Protein AF-A0A4Z0ZVU9-F1 (afdb_monomer)

Secondary structure (DSSP, 8-state):
-------------------------TT--SSGGGS-SEEEEETTEEEE--HHHHHHHHTTT--HHHHIIIIIHHHHHHHHHHHHTT-HHHHHHTTGGGHHHHHHHTTS--HHHHHHHHHHHHHHHHHHHSS-TTT-HHHHTSS-EEEEEEEEEEEPPPEEEEETTTTEEEEEE-EEEEEEEEETTSPPEEEEEEEEEESS---EEEEEEEETTTSPPP-------TTS-----

pLDDT: mean 81.42, std 20.65, range [26.59, 98.62]

Nearest PDB structures (foldseek):
  7rxu-assembly1_A  TM=5.263E-01  e=2.511E-01  Campylobacter jejuni
  4kgo-assembly1_B  TM=4.925E-01  e=8.358E-01  Homo sapiens
  6baq-assembly4_D  TM=3.867E-01  e=3.007E-01  Mus musculus

Radius of gyration: 24.7 Å; Cα contacts (8 Å, |Δi|>4): 339; chains: 1; bounding box: 87×41×82 Å

Structure (mmCIF, N/CA/C/O backbone):
data_AF-A0A4Z0ZVU9-F1
#
_entry.id   AF-A0A4Z0ZVU9-F1
#
loop_
_atom_site.group_PDB
_atom_site.id
_atom_site.type_symbol
_atom_site.label_atom_id
_atom_site.label_alt_id
_atom_site.label_comp_id
_atom_site.label_asym_id
_atom_site.label_entity_id
_atom_site.label_seq_id
_atom_site.pdbx_PDB_ins_code
_atom_site.Cartn_x
_atom_site.Cartn_y
_atom_site.Cartn_z
_atom_site.occupancy
_atom_site.B_iso_or_equiv
_atom_site.auth_seq_id
_atom_site.auth_comp_id
_atom_site.auth_asym_id
_atom_site.auth_atom_id
_atom_site.pdbx_PDB_model_num
ATOM 1 N N . MET A 1 1 ? 68.376 2.855 -58.916 1.00 40.16 1 MET A N 1
ATOM 2 C CA . MET A 1 1 ? 68.019 2.116 -57.685 1.00 40.16 1 MET A CA 1
ATOM 3 C C . MET A 1 1 ? 67.780 3.154 -56.587 1.00 40.16 1 MET A C 1
ATOM 5 O O . MET A 1 1 ? 68.732 3.616 -55.982 1.00 40.16 1 MET A O 1
ATOM 9 N N . ILE A 1 2 ? 66.543 3.642 -56.433 1.00 38.19 2 ILE A N 1
ATOM 10 C CA . ILE A 1 2 ? 66.195 4.732 -55.500 1.00 38.19 2 ILE A CA 1
ATOM 11 C C . ILE A 1 2 ? 65.186 4.169 -54.498 1.00 38.19 2 ILE A C 1
ATOM 13 O O . ILE A 1 2 ? 64.070 3.817 -54.876 1.00 38.19 2 ILE A O 1
ATOM 17 N N . LYS A 1 3 ? 65.602 4.034 -53.235 1.00 40.03 3 LYS A N 1
ATOM 18 C CA . LYS A 1 3 ? 64.739 3.616 -52.123 1.00 40.03 3 LYS A CA 1
ATOM 19 C C . LYS A 1 3 ? 63.853 4.798 -51.717 1.00 40.03 3 LYS A C 1
ATOM 21 O O . LYS A 1 3 ? 64.356 5.785 -51.192 1.00 40.03 3 LYS A O 1
ATOM 26 N N . LYS A 1 4 ? 62.542 4.694 -51.947 1.00 40.88 4 LYS A N 1
ATOM 27 C CA . LYS A 1 4 ? 61.541 5.558 -51.306 1.00 40.88 4 LYS A CA 1
ATOM 28 C C . LYS A 1 4 ? 61.217 4.970 -49.934 1.00 40.88 4 LYS A C 1
ATOM 30 O O . LYS A 1 4 ? 60.714 3.854 -49.860 1.00 40.88 4 LYS A O 1
ATOM 35 N N . ILE A 1 5 ? 61.509 5.708 -48.867 1.00 50.69 5 ILE A N 1
ATOM 36 C CA . ILE A 1 5 ? 60.990 5.421 -47.527 1.00 50.69 5 ILE A CA 1
ATOM 37 C C . ILE A 1 5 ? 59.738 6.280 -47.372 1.00 50.69 5 ILE A C 1
ATOM 39 O O . ILE A 1 5 ? 59.819 7.503 -47.286 1.00 50.69 5 ILE A O 1
ATOM 43 N N . VAL A 1 6 ? 58.578 5.634 -47.426 1.00 45.91 6 VAL A N 1
ATOM 44 C CA . VAL A 1 6 ? 57.280 6.252 -47.153 1.00 45.91 6 VAL A CA 1
ATOM 45 C C . VAL A 1 6 ? 57.034 6.109 -45.656 1.00 45.91 6 VAL A C 1
ATOM 47 O O . VAL A 1 6 ? 56.839 5.000 -45.164 1.00 45.91 6 VAL A O 1
ATOM 50 N N . TYR A 1 7 ? 57.080 7.224 -44.929 1.00 46.38 7 TYR A N 1
ATOM 51 C CA . TYR A 1 7 ? 56.630 7.283 -43.543 1.00 46.38 7 TYR A CA 1
ATOM 52 C C . TYR A 1 7 ? 55.100 7.218 -43.536 1.00 46.38 7 TYR A C 1
ATOM 54 O O . TYR A 1 7 ? 54.425 8.184 -43.880 1.00 46.38 7 TYR A O 1
ATOM 62 N N . GLY A 1 8 ? 54.561 6.046 -43.198 1.00 42.03 8 GLY A N 1
ATOM 63 C CA . GLY A 1 8 ? 53.136 5.849 -42.967 1.00 42.03 8 GLY A CA 1
ATOM 64 C C . GLY A 1 8 ? 52.734 6.475 -41.635 1.00 42.03 8 GLY A C 1
ATOM 65 O O . GLY A 1 8 ? 53.094 5.974 -40.572 1.00 42.03 8 GLY A O 1
ATOM 66 N N . THR A 1 9 ? 52.001 7.582 -41.696 1.00 49.59 9 THR A N 1
ATOM 67 C CA . THR A 1 9 ? 51.354 8.210 -40.544 1.00 49.59 9 THR A CA 1
ATOM 68 C C . THR A 1 9 ? 50.251 7.284 -40.028 1.00 49.59 9 THR A C 1
ATOM 70 O O . THR A 1 9 ? 49.206 7.133 -40.658 1.00 49.59 9 THR A O 1
ATOM 73 N N . LEU A 1 10 ? 50.490 6.636 -38.887 1.00 44.34 10 LEU A N 1
ATOM 74 C CA . LEU A 1 10 ? 49.504 5.825 -38.178 1.00 44.34 10 LEU A CA 1
ATOM 75 C C . LEU A 1 10 ? 48.522 6.764 -37.455 1.00 44.34 10 LEU A C 1
ATOM 77 O O . LEU A 1 10 ? 48.803 7.249 -36.361 1.00 44.34 10 LEU A O 1
ATOM 81 N N . PHE A 1 11 ? 47.380 7.050 -38.081 1.00 48.66 11 PHE A N 1
ATOM 82 C CA . PHE A 1 11 ? 46.251 7.706 -37.421 1.00 48.66 11 PHE A CA 1
ATOM 83 C C . PHE A 1 11 ? 45.616 6.716 -36.431 1.00 48.66 11 PHE A C 1
ATOM 85 O O . PHE A 1 11 ? 44.811 5.865 -36.807 1.00 48.66 11 PHE A O 1
ATOM 92 N N . LEU A 1 12 ? 45.991 6.814 -35.154 1.00 47.00 12 LEU A N 1
ATOM 93 C CA . LEU A 1 12 ? 45.247 6.206 -34.051 1.00 47.00 12 LEU A CA 1
ATOM 94 C C . LEU A 1 12 ? 43.941 6.989 -33.872 1.00 47.00 12 LEU A C 1
ATOM 96 O O . LEU A 1 12 ? 43.873 7.959 -33.120 1.00 47.00 12 LEU A O 1
ATOM 100 N N . LEU A 1 13 ? 42.901 6.572 -34.594 1.00 45.50 13 LEU A N 1
ATOM 101 C CA . LEU A 1 13 ? 41.527 6.952 -34.290 1.00 45.50 13 LEU A CA 1
ATOM 102 C C . LEU A 1 13 ? 41.149 6.298 -32.956 1.00 45.50 13 LEU A C 1
ATOM 104 O O . LEU A 1 13 ? 40.668 5.167 -32.912 1.00 45.50 13 LEU A O 1
ATOM 108 N N . PHE A 1 14 ? 41.378 7.018 -31.857 1.00 45.22 14 PHE A N 1
ATOM 109 C CA . PHE A 1 14 ? 40.647 6.793 -30.617 1.00 45.22 14 PHE A CA 1
ATOM 110 C C . PHE A 1 14 ? 39.182 7.129 -30.892 1.00 45.22 14 PHE A C 1
ATOM 112 O O . PHE A 1 14 ? 38.725 8.254 -30.703 1.00 45.22 14 PHE A O 1
ATOM 119 N N . VAL A 1 15 ? 38.439 6.140 -31.385 1.00 45.94 15 VAL A N 1
ATOM 120 C CA . VAL A 1 15 ? 36.986 6.147 -31.278 1.00 45.94 15 VAL A CA 1
ATOM 121 C C . VAL A 1 15 ? 36.704 6.008 -29.788 1.00 45.94 15 VAL A C 1
A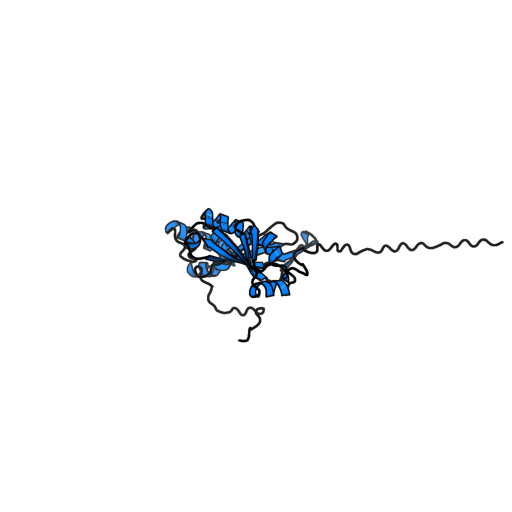TOM 123 O O . VAL A 1 15 ? 36.686 4.902 -29.248 1.00 45.94 15 VAL A O 1
ATOM 126 N N . CYS A 1 16 ? 36.554 7.144 -29.105 1.00 45.28 16 CYS A N 1
ATOM 127 C CA . CYS A 1 16 ? 35.833 7.194 -27.845 1.00 45.28 16 CYS A CA 1
ATOM 128 C C . CYS A 1 16 ? 34.462 6.585 -28.123 1.00 45.28 16 CYS A C 1
ATOM 130 O O . CYS A 1 16 ? 33.586 7.243 -28.681 1.00 45.28 16 CYS A O 1
ATOM 132 N N . LYS A 1 17 ? 34.285 5.307 -27.782 1.00 37.22 17 LYS A N 1
ATOM 133 C CA . LYS A 1 17 ? 32.944 4.784 -27.570 1.00 37.22 17 LYS A CA 1
ATOM 134 C C . LYS A 1 17 ? 32.366 5.631 -26.436 1.00 37.22 17 LYS A C 1
ATOM 136 O O . LYS A 1 17 ? 33.008 5.672 -25.381 1.00 37.22 17 LYS A O 1
ATOM 141 N N . PRO A 1 18 ? 31.235 6.332 -26.623 1.00 43.59 18 PRO A N 1
ATOM 142 C CA . PRO A 1 18 ? 30.513 6.840 -25.475 1.00 43.59 18 PRO A CA 1
ATOM 143 C C . PRO A 1 18 ? 30.260 5.631 -24.581 1.00 43.59 18 PRO A C 1
ATOM 145 O O . PRO A 1 18 ? 29.748 4.600 -25.023 1.00 43.59 18 PRO A O 1
ATOM 148 N N . MET A 1 19 ? 30.735 5.724 -23.347 1.00 39.09 19 MET A N 1
ATOM 149 C CA . MET A 1 19 ? 30.500 4.727 -22.317 1.00 39.09 19 MET A CA 1
ATOM 150 C C . MET A 1 19 ? 29.068 4.907 -21.798 1.00 39.09 19 MET A C 1
ATOM 152 O O . MET A 1 19 ? 28.847 4.996 -20.598 1.00 39.09 19 MET A O 1
ATOM 156 N N . ASP A 1 20 ? 28.100 4.962 -22.714 1.00 38.25 20 ASP A N 1
ATOM 157 C CA . ASP A 1 20 ? 26.690 4.757 -22.426 1.00 38.25 20 ASP A CA 1
ATOM 158 C C . ASP A 1 20 ? 26.499 3.249 -22.336 1.00 38.25 20 ASP A C 1
ATOM 160 O O . ASP A 1 20 ? 25.919 2.584 -23.194 1.00 38.25 20 ASP A O 1
ATOM 164 N N . GLN A 1 21 ? 27.055 2.677 -21.270 1.00 38.22 21 GLN A N 1
ATOM 165 C CA . GLN A 1 21 ? 26.523 1.438 -20.747 1.00 38.22 21 GLN A CA 1
ATOM 166 C C . GLN A 1 21 ? 25.190 1.823 -20.103 1.00 38.22 21 GLN A C 1
ATOM 168 O O . GLN A 1 21 ? 25.096 1.973 -18.885 1.00 38.22 21 GLN A O 1
ATOM 173 N N . GLU A 1 22 ? 24.184 2.057 -20.953 1.00 39.34 22 GLU A N 1
ATOM 174 C CA . GLU A 1 22 ? 22.783 2.068 -20.571 1.00 39.34 22 GLU A CA 1
ATOM 175 C C . GLU A 1 22 ? 22.580 0.827 -19.712 1.00 39.34 22 GLU A C 1
ATOM 177 O O . GLU A 1 22 ? 22.571 -0.315 -20.187 1.00 39.34 22 GLU A O 1
ATOM 182 N N . ARG A 1 23 ? 22.426 1.043 -18.408 1.00 37.81 23 ARG A N 1
ATOM 183 C CA . ARG A 1 23 ? 21.616 0.145 -17.613 1.00 37.81 23 ARG A CA 1
ATOM 184 C C . ARG A 1 23 ? 20.237 0.293 -18.252 1.00 37.81 23 ARG A C 1
ATOM 186 O O . ARG A 1 23 ? 19.507 1.213 -17.912 1.00 37.81 23 ARG A O 1
ATOM 193 N N . LYS A 1 24 ? 19.936 -0.527 -19.269 1.00 40.25 24 LYS A N 1
ATOM 194 C CA . LYS A 1 24 ? 18.558 -0.761 -19.687 1.00 40.25 24 LYS A CA 1
ATOM 195 C C . LYS A 1 24 ? 17.876 -1.201 -18.409 1.00 40.25 24 LYS A C 1
ATOM 197 O O . LYS A 1 24 ? 18.119 -2.311 -17.935 1.00 40.25 24 LYS A O 1
ATOM 202 N N . ASP A 1 25 ? 17.168 -0.281 -17.767 1.00 51.44 25 ASP A N 1
ATOM 203 C CA . ASP A 1 25 ? 16.358 -0.615 -16.618 1.00 51.44 25 ASP A CA 1
ATOM 204 C C . ASP A 1 25 ? 15.462 -1.753 -17.111 1.00 51.44 25 ASP A C 1
ATOM 206 O O . ASP A 1 25 ? 14.685 -1.575 -18.046 1.00 51.44 25 ASP A O 1
ATOM 210 N N . ASN A 1 26 ? 15.602 -2.949 -16.525 1.00 53.88 26 ASN A N 1
ATOM 211 C CA . ASN A 1 26 ? 14.840 -4.160 -16.881 1.00 53.88 26 ASN A CA 1
ATOM 212 C C . ASN A 1 26 ? 13.311 -3.991 -16.688 1.00 53.88 26 ASN A C 1
ATOM 214 O O . ASN A 1 26 ? 12.574 -4.971 -16.701 1.00 53.88 26 ASN A O 1
ATOM 218 N N . LEU A 1 27 ? 12.867 -2.759 -16.432 1.00 56.66 27 LEU A N 1
ATOM 219 C CA . LEU A 1 27 ? 11.503 -2.261 -16.408 1.00 56.66 27 LEU A CA 1
ATOM 220 C C . LEU A 1 27 ? 10.961 -2.018 -17.821 1.00 56.66 27 LEU A C 1
ATOM 222 O O . LEU A 1 27 ? 9.758 -1.878 -17.965 1.00 56.66 27 LEU A O 1
ATOM 226 N N . ILE A 1 28 ? 11.822 -1.943 -18.839 1.00 59.84 28 ILE A N 1
ATOM 227 C CA . ILE A 1 28 ? 11.441 -1.778 -20.243 1.00 59.84 28 ILE A CA 1
ATOM 228 C C . ILE A 1 28 ? 11.632 -3.138 -20.929 1.00 59.84 28 ILE A C 1
ATOM 230 O O . ILE A 1 28 ? 12.760 -3.525 -21.236 1.00 59.84 28 ILE A O 1
ATOM 234 N N . GLN A 1 29 ? 10.546 -3.890 -21.119 1.00 59.47 29 GLN A N 1
ATOM 235 C CA . GLN A 1 29 ? 10.528 -5.121 -21.925 1.00 59.47 29 GLN A CA 1
ATOM 236 C C . GLN A 1 29 ? 9.589 -4.931 -23.122 1.00 59.47 29 GLN A C 1
ATOM 238 O O . GL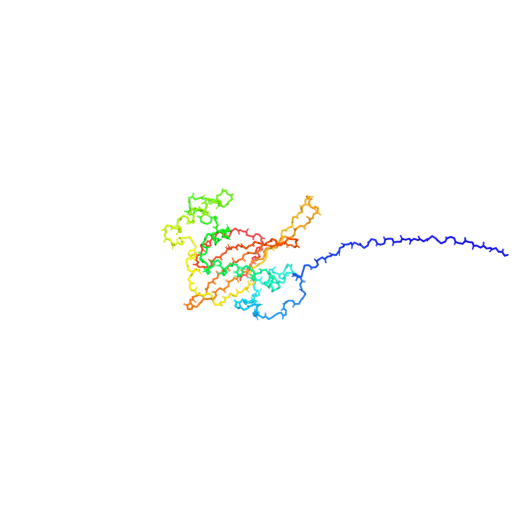N A 1 29 ? 8.574 -4.251 -23.009 1.00 59.47 29 GLN A O 1
ATOM 243 N N . ASP A 1 30 ? 9.926 -5.505 -24.275 1.00 57.78 30 ASP A N 1
ATOM 244 C CA . ASP A 1 30 ? 9.163 -5.293 -25.516 1.00 57.78 30 ASP A CA 1
ATOM 245 C C . ASP A 1 30 ? 7.963 -6.259 -25.662 1.00 57.78 30 ASP A C 1
ATOM 247 O O . ASP A 1 30 ? 7.120 -6.064 -26.536 1.00 57.78 30 ASP A O 1
ATOM 251 N N . ASP A 1 31 ? 7.845 -7.295 -24.819 1.00 66.19 31 ASP A N 1
ATOM 252 C CA . ASP A 1 31 ? 6.878 -8.395 -24.980 1.00 66.19 31 ASP A CA 1
ATOM 253 C C . ASP A 1 31 ? 5.956 -8.647 -23.773 1.00 66.19 31 ASP A C 1
ATOM 255 O O . ASP A 1 31 ? 5.123 -9.558 -23.814 1.00 66.19 31 ASP A O 1
ATOM 259 N N . TRP A 1 32 ? 6.029 -7.834 -22.716 1.00 69.88 32 TRP A N 1
ATOM 260 C CA . TRP A 1 32 ? 5.287 -8.087 -21.474 1.00 69.88 32 TRP A CA 1
ATOM 261 C C . TRP A 1 32 ? 3.760 -8.109 -21.654 1.00 69.88 32 TRP A C 1
ATOM 263 O O . TRP A 1 32 ? 3.056 -8.787 -20.902 1.00 69.88 32 TRP A O 1
ATOM 273 N N . HIS A 1 33 ? 3.240 -7.469 -22.708 1.00 74.06 33 HIS A N 1
ATOM 274 C CA . HIS A 1 33 ? 1.829 -7.532 -23.106 1.00 74.06 33 HIS A CA 1
ATOM 275 C C . HIS A 1 33 ? 1.333 -8.951 -23.438 1.00 74.06 33 HIS A C 1
ATOM 277 O O . HIS A 1 33 ? 0.123 -9.167 -23.504 1.00 74.06 33 HIS A O 1
ATOM 283 N N . THR A 1 34 ? 2.238 -9.913 -23.640 1.00 80.56 34 THR A N 1
ATOM 284 C CA . THR A 1 34 ? 1.926 -11.330 -23.891 1.00 80.56 34 THR A CA 1
ATOM 285 C C . THR A 1 34 ? 1.856 -12.178 -22.614 1.00 80.56 34 THR A C 1
ATOM 287 O O . THR A 1 34 ? 1.596 -13.380 -22.679 1.00 80.56 34 THR A O 1
ATOM 290 N N . GLY A 1 35 ? 2.076 -11.570 -21.443 1.00 81.31 35 GLY A N 1
ATOM 291 C CA . GLY A 1 35 ? 1.990 -12.244 -20.150 1.00 81.31 35 GLY A CA 1
ATOM 292 C C . GLY A 1 35 ? 0.575 -12.734 -19.802 1.00 81.31 35 GLY A C 1
ATOM 293 O O . GLY A 1 35 ? -0.413 -12.223 -20.337 1.00 81.31 35 GLY A O 1
ATOM 294 N N . PRO A 1 36 ? 0.458 -13.715 -18.888 1.00 90.56 36 PRO A N 1
ATOM 295 C CA . PRO A 1 36 ? -0.832 -14.250 -18.466 1.00 90.56 36 PRO A CA 1
ATOM 296 C C . PRO A 1 36 ? -1.676 -13.184 -17.755 1.00 90.56 36 PRO A C 1
ATOM 298 O O . PRO A 1 36 ? -1.144 -12.363 -17.013 1.00 90.56 36 PRO A O 1
ATOM 301 N N . GLU A 1 37 ? -3.001 -13.250 -17.917 1.00 94.19 37 GLU A N 1
ATOM 302 C CA . GLU A 1 37 ? -3.964 -12.377 -17.215 1.00 94.19 37 GLU A CA 1
ATOM 303 C C . GLU A 1 37 ? -3.867 -12.481 -15.687 1.00 94.19 37 GLU A C 1
ATOM 305 O O . GLU A 1 37 ? -4.189 -11.543 -14.960 1.00 94.19 37 GLU A O 1
ATOM 310 N N . ARG A 1 38 ? -3.414 -13.634 -15.190 1.00 96.81 38 ARG A N 1
ATOM 311 C CA . ARG A 1 38 ? -3.256 -13.916 -13.768 1.00 96.81 38 ARG A CA 1
ATOM 312 C C . ARG A 1 38 ? -2.045 -14.809 -13.545 1.00 96.81 38 ARG A C 1
ATOM 314 O O . ARG A 1 38 ? -1.895 -15.823 -14.223 1.00 96.81 38 ARG A O 1
ATOM 321 N N . GLU A 1 39 ? -1.209 -14.460 -12.578 1.00 95.62 39 GLU A N 1
ATOM 322 C CA . GLU A 1 39 ? 0.012 -15.193 -12.244 1.00 95.62 39 GLU A CA 1
ATOM 323 C C . GLU A 1 39 ? 0.229 -15.196 -10.734 1.00 95.62 39 GLU A C 1
ATOM 325 O O . GLU A 1 39 ? 0.251 -14.141 -10.111 1.00 95.62 39 GLU A O 1
ATOM 330 N N . GLU A 1 40 ? 0.434 -16.366 -10.134 1.00 97.25 40 GLU A N 1
ATOM 331 C CA . GLU A 1 40 ? 0.950 -16.428 -8.766 1.00 97.25 40 GLU A CA 1
ATOM 332 C C . GLU A 1 40 ? 2.454 -16.133 -8.798 1.00 97.25 40 GLU A C 1
ATOM 334 O O . GLU A 1 40 ? 3.239 -16.944 -9.286 1.00 97.25 40 GLU A O 1
ATOM 339 N N . ILE A 1 41 ? 2.846 -14.943 -8.328 1.00 95.56 41 ILE A N 1
ATOM 340 C CA . ILE A 1 41 ? 4.258 -14.531 -8.280 1.00 95.56 41 ILE A CA 1
ATOM 341 C C . ILE A 1 41 ? 4.981 -15.282 -7.153 1.00 95.56 41 ILE A C 1
ATOM 343 O O . ILE A 1 41 ? 6.142 -15.663 -7.284 1.00 95.56 41 ILE A O 1
ATOM 347 N N . GLU A 1 42 ? 4.288 -15.476 -6.034 1.00 97.00 42 GLU A N 1
ATOM 348 C CA . GLU A 1 42 ? 4.760 -16.162 -4.833 1.00 97.00 42 GLU A CA 1
ATOM 349 C C . GLU A 1 42 ? 3.539 -16.703 -4.072 1.00 97.00 42 GLU A C 1
ATOM 351 O O . GLU A 1 42 ? 2.462 -16.121 -4.222 1.00 97.00 42 GLU A O 1
ATOM 356 N N . PRO A 1 43 ? 3.658 -17.759 -3.240 1.00 97.69 43 PRO A N 1
ATOM 357 C CA . PRO A 1 43 ? 2.526 -18.288 -2.486 1.00 97.69 43 PRO A CA 1
ATOM 358 C C . PRO A 1 43 ? 1.679 -17.216 -1.787 1.00 97.69 43 PRO A C 1
ATOM 360 O O . PRO A 1 43 ? 2.137 -16.515 -0.881 1.00 97.69 43 PRO A O 1
ATOM 363 N N . GLY A 1 44 ? 0.419 -17.104 -2.212 1.00 97.31 44 GLY A N 1
ATOM 364 C CA . GLY A 1 44 ? -0.538 -16.141 -1.661 1.00 97.31 44 GLY A CA 1
ATOM 365 C C . GLY A 1 44 ? -0.384 -14.697 -2.158 1.00 97.31 44 GLY A C 1
ATOM 366 O O . GLY A 1 44 ? -1.048 -13.815 -1.607 1.00 97.31 44 GLY A O 1
ATOM 367 N N . TYR A 1 45 ? 0.440 -14.447 -3.178 1.00 98.50 45 TYR A N 1
ATOM 368 C CA . TYR A 1 45 ? 0.588 -13.164 -3.870 1.00 98.50 45 TYR A CA 1
ATOM 369 C C . TYR A 1 45 ? 0.385 -13.360 -5.370 1.00 98.50 45 TYR A C 1
ATOM 371 O O . TYR A 1 45 ? 1.167 -14.027 -6.051 1.00 98.50 45 TYR A O 1
ATOM 379 N N . ILE A 1 46 ? -0.679 -12.768 -5.897 1.00 98.50 46 ILE A N 1
ATOM 380 C CA . ILE A 1 46 ? -1.124 -13.015 -7.266 1.00 98.50 46 ILE A CA 1
ATOM 381 C C . ILE A 1 46 ? -1.100 -11.709 -8.040 1.00 98.50 46 ILE A C 1
ATOM 383 O O . ILE A 1 46 ? -1.796 -10.769 -7.684 1.00 98.50 46 ILE A O 1
ATOM 387 N N . TYR A 1 47 ? -0.351 -11.652 -9.128 1.00 97.75 47 TYR A N 1
ATOM 388 C CA . TYR A 1 47 ? -0.497 -10.586 -10.102 1.00 97.75 47 TYR A CA 1
ATOM 389 C C . TYR A 1 47 ? -1.751 -10.800 -10.942 1.00 97.75 47 TYR A C 1
ATOM 391 O O . TYR A 1 47 ? -2.001 -11.908 -11.423 1.00 97.75 47 TYR A O 1
ATOM 399 N N . VAL A 1 48 ? -2.522 -9.735 -11.131 1.00 97.44 48 VAL A N 1
ATOM 400 C CA . VAL A 1 48 ? -3.699 -9.720 -12.002 1.00 97.44 48 VAL A CA 1
ATOM 401 C C . VAL A 1 48 ? -3.556 -8.548 -12.957 1.00 97.44 48 VAL A C 1
ATOM 403 O O . VAL A 1 48 ? -3.388 -7.408 -12.517 1.00 97.44 48 VAL A O 1
ATOM 406 N N . ARG A 1 49 ? -3.637 -8.828 -14.256 1.00 94.44 49 ARG A N 1
ATOM 407 C CA . ARG A 1 49 ? -3.629 -7.799 -15.291 1.00 94.44 49 ARG A CA 1
ATOM 408 C C . ARG A 1 49 ? -4.887 -6.952 -15.191 1.00 94.44 49 ARG A C 1
ATOM 410 O O . ARG A 1 49 ? -5.984 -7.447 -14.940 1.00 94.44 49 ARG A O 1
ATOM 417 N N . ASP A 1 50 ? -4.710 -5.660 -15.403 1.00 92.12 50 ASP A N 1
ATOM 418 C CA . ASP A 1 50 ? -5.806 -4.709 -15.516 1.00 92.12 50 ASP A CA 1
ATOM 419 C C . ASP A 1 50 ? -5.469 -3.753 -16.650 1.00 92.12 50 ASP A C 1
ATOM 421 O O . ASP A 1 50 ? -4.615 -2.879 -16.508 1.00 92.12 50 ASP A O 1
ATOM 425 N N . GLN A 1 51 ? -6.139 -3.931 -17.788 1.00 87.38 51 GLN A N 1
ATOM 426 C CA . GLN A 1 51 ? -5.885 -3.141 -18.993 1.00 87.38 51 GLN A CA 1
ATOM 427 C C . GLN A 1 51 ? -6.008 -1.634 -18.734 1.00 87.38 51 GLN A C 1
ATOM 429 O O . GLN A 1 51 ? -5.266 -0.845 -19.323 1.00 87.38 51 GLN A O 1
ATOM 434 N N . SER A 1 52 ? -6.916 -1.235 -17.835 1.00 86.62 52 SER A N 1
ATOM 435 C CA . SER A 1 52 ? -7.121 0.172 -17.498 1.00 86.62 52 SER A CA 1
ATOM 436 C C . SER A 1 52 ? -5.918 0.753 -16.748 1.00 86.62 52 SER A C 1
ATOM 438 O O . SER A 1 52 ? -5.425 1.825 -17.109 1.00 86.62 52 SER A O 1
ATOM 440 N N . GLY A 1 53 ? -5.373 0.015 -15.778 1.00 85.69 53 GLY A N 1
ATOM 441 C CA . GLY A 1 53 ? -4.177 0.414 -15.046 1.00 85.69 53 GLY A CA 1
ATOM 442 C C . GLY A 1 53 ? -2.899 0.324 -15.879 1.00 85.69 53 GLY A C 1
ATOM 443 O O . GLY A 1 53 ? -2.080 1.252 -15.859 1.00 85.69 53 GLY A O 1
ATOM 444 N N . GLU A 1 54 ? -2.751 -0.743 -16.673 1.00 90.88 54 GLU A N 1
ATOM 445 C CA . GLU A 1 54 ? -1.612 -0.981 -17.573 1.00 90.88 54 GLU A CA 1
ATOM 446 C C . GLU A 1 54 ? -1.423 0.156 -18.583 1.00 90.88 54 GLU A C 1
ATOM 448 O O . GLU A 1 54 ? -0.289 0.503 -18.900 1.00 90.88 54 GLU A O 1
ATOM 453 N N . TYR A 1 55 ? -2.498 0.813 -19.031 1.00 89.88 55 TYR A N 1
ATOM 454 C CA . TYR A 1 55 ? -2.431 1.897 -20.015 1.00 89.88 55 TYR A CA 1
ATOM 455 C C . TYR A 1 55 ? -1.370 2.963 -19.688 1.00 89.88 55 TYR A C 1
ATOM 457 O O . TYR A 1 55 ? -0.597 3.389 -20.551 1.00 89.88 55 TYR A O 1
ATOM 465 N N . THR A 1 56 ? -1.291 3.393 -18.426 1.00 90.00 56 THR A N 1
ATOM 466 C CA . THR A 1 56 ? -0.319 4.420 -18.016 1.00 90.00 56 THR A CA 1
ATOM 467 C C . THR A 1 56 ? 1.118 3.901 -17.949 1.00 90.00 56 THR A C 1
ATOM 469 O O . THR A 1 56 ? 2.043 4.697 -18.146 1.00 90.00 56 THR A O 1
ATOM 472 N N . PHE A 1 57 ? 1.301 2.600 -17.711 1.00 91.19 57 PHE A N 1
ATOM 473 C CA . PHE A 1 57 ? 2.592 1.916 -17.751 1.00 91.19 57 PHE A CA 1
ATOM 474 C C . PHE A 1 57 ? 3.065 1.765 -19.200 1.00 91.19 57 PHE A C 1
ATOM 476 O O . PHE A 1 57 ? 4.186 2.175 -19.506 1.00 91.19 57 PHE A O 1
ATOM 483 N N . ASN A 1 58 ? 2.174 1.349 -20.112 1.00 86.38 58 ASN A N 1
ATOM 484 C CA . ASN A 1 58 ? 2.429 1.251 -21.559 1.00 86.38 58 ASN A CA 1
ATOM 485 C C . ASN A 1 58 ? 2.96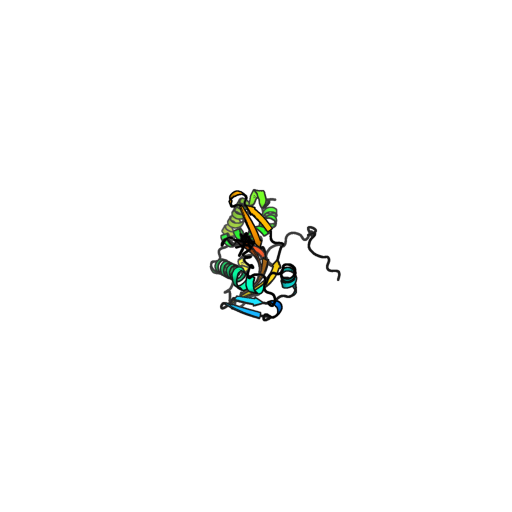6 2.565 -22.108 1.00 86.38 58 ASN A C 1
ATOM 487 O O . ASN A 1 58 ? 4.016 2.612 -22.742 1.00 86.38 58 ASN A O 1
ATOM 491 N N . ARG A 1 59 ? 2.262 3.664 -21.811 1.00 86.12 59 ARG A N 1
ATOM 492 C CA . ARG A 1 59 ? 2.635 5.008 -22.271 1.00 86.12 59 ARG A CA 1
ATOM 493 C C . ARG A 1 59 ? 4.013 5.461 -21.798 1.00 86.12 59 ARG A C 1
ATOM 495 O O . ARG A 1 59 ? 4.553 6.410 -22.358 1.00 86.12 59 ARG A O 1
ATOM 502 N N . ARG A 1 60 ? 4.550 4.833 -20.755 1.00 85.50 60 ARG A N 1
ATOM 503 C CA . ARG A 1 60 ? 5.850 5.151 -20.160 1.00 85.50 60 ARG A CA 1
ATOM 504 C C . ARG A 1 60 ? 6.904 4.081 -20.439 1.00 85.50 60 ARG A C 1
ATOM 506 O O . ARG A 1 60 ? 8.005 4.200 -19.919 1.00 85.50 60 ARG A O 1
ATOM 513 N N . GLY A 1 61 ? 6.578 3.062 -21.238 1.00 86.31 61 GLY A N 1
ATOM 514 C CA . GLY A 1 61 ? 7.476 1.944 -21.524 1.00 86.31 61 GLY A CA 1
ATOM 515 C C . GLY A 1 61 ? 7.828 1.121 -20.285 1.00 86.31 61 GLY A C 1
ATOM 516 O O . GLY A 1 61 ? 8.891 0.522 -20.247 1.00 86.31 61 GLY A O 1
ATOM 517 N N . MET A 1 62 ? 6.977 1.125 -19.258 1.00 87.94 62 MET A N 1
ATOM 518 C CA . MET A 1 62 ? 7.205 0.385 -18.018 1.00 87.94 62 MET A CA 1
ATOM 519 C C . MET A 1 62 ? 6.433 -0.933 -18.056 1.00 87.94 62 MET A C 1
ATOM 521 O O . MET A 1 62 ? 5.268 -0.938 -18.439 1.00 87.94 62 MET A O 1
ATOM 525 N N . ASP A 1 63 ? 7.055 -2.018 -17.611 1.00 91.94 63 ASP A N 1
ATOM 526 C CA . ASP A 1 63 ? 6.448 -3.333 -17.435 1.00 91.94 63 ASP A CA 1
ATOM 527 C C . ASP A 1 63 ? 5.857 -3.439 -16.012 1.00 91.94 63 ASP A C 1
ATOM 529 O O . ASP A 1 63 ? 6.600 -3.607 -15.034 1.00 91.94 63 ASP A O 1
ATOM 533 N N . PRO A 1 64 ? 4.524 -3.337 -15.853 1.00 93.56 64 PRO A N 1
ATOM 534 C CA . PRO A 1 64 ? 3.875 -3.431 -14.552 1.00 93.56 64 PRO A CA 1
ATOM 535 C C . PRO A 1 64 ? 4.002 -4.823 -13.928 1.00 93.56 64 PRO A C 1
ATOM 537 O O . PRO A 1 64 ? 4.012 -4.952 -12.707 1.00 93.56 64 PRO A O 1
ATOM 540 N N . ARG A 1 65 ? 4.113 -5.884 -14.727 1.00 93.62 65 ARG A N 1
ATOM 541 C CA . ARG A 1 65 ? 4.263 -7.247 -14.213 1.00 93.62 65 ARG A CA 1
ATOM 542 C C . ARG A 1 65 ? 5.644 -7.432 -13.602 1.00 93.62 65 ARG A C 1
ATOM 544 O O . ARG A 1 65 ? 5.768 -7.955 -12.495 1.00 93.62 65 ARG A O 1
ATOM 551 N N . GLU A 1 66 ? 6.684 -6.967 -14.283 1.00 92.50 66 GLU A N 1
ATOM 552 C CA . GLU A 1 66 ? 8.049 -7.058 -13.766 1.00 92.50 66 GLU A CA 1
ATOM 553 C C . GLU A 1 66 ? 8.261 -6.157 -12.542 1.00 92.50 66 GLU A C 1
ATOM 555 O O . GLU A 1 66 ? 8.898 -6.566 -11.566 1.00 92.50 66 GLU A O 1
ATOM 560 N N . ILE A 1 67 ? 7.666 -4.960 -12.537 1.00 93.00 67 ILE A N 1
ATOM 561 C CA . ILE A 1 67 ? 7.627 -4.105 -11.344 1.00 93.00 67 ILE A CA 1
ATOM 562 C C . ILE A 1 67 ? 6.863 -4.802 -10.217 1.00 93.00 67 ILE A C 1
ATOM 564 O O . ILE A 1 67 ? 7.308 -4.756 -9.072 1.00 93.00 67 ILE A O 1
ATOM 568 N N . ALA A 1 68 ? 5.749 -5.481 -10.499 1.00 95.31 68 ALA A N 1
ATOM 569 C CA . ALA A 1 68 ? 5.016 -6.201 -9.466 1.00 95.31 68 ALA A CA 1
ATOM 570 C C . ALA A 1 68 ? 5.869 -7.299 -8.814 1.00 95.31 68 ALA A C 1
ATOM 572 O O . ALA A 1 68 ? 5.901 -7.401 -7.587 1.00 95.31 68 ALA A O 1
ATOM 573 N N . ARG A 1 69 ? 6.625 -8.056 -9.616 1.00 94.12 69 ARG A N 1
ATOM 574 C CA . ARG A 1 69 ? 7.529 -9.117 -9.142 1.00 94.12 69 ARG A CA 1
ATOM 575 C C . ARG A 1 69 ? 8.697 -8.620 -8.301 1.00 94.12 69 ARG A C 1
ATOM 577 O O . ARG A 1 69 ? 9.156 -9.345 -7.424 1.00 94.12 69 ARG A O 1
ATOM 584 N N . LYS A 1 70 ? 9.213 -7.424 -8.583 1.00 92.38 70 LYS A N 1
ATOM 585 C CA . LYS A 1 70 ? 10.400 -6.883 -7.896 1.00 92.38 70 LYS A CA 1
ATOM 586 C C . LYS A 1 70 ? 10.063 -5.949 -6.745 1.00 92.38 70 LYS A C 1
ATOM 588 O O . LYS A 1 70 ? 10.765 -5.934 -5.737 1.00 92.38 70 LYS A O 1
ATOM 593 N N . GLU A 1 71 ? 9.011 -5.159 -6.918 1.00 94.06 71 GLU A N 1
ATOM 594 C CA . GLU A 1 71 ? 8.732 -3.979 -6.104 1.00 94.06 71 GLU A CA 1
ATOM 595 C C . GLU A 1 71 ? 7.379 -4.086 -5.401 1.00 94.06 71 GLU A C 1
ATOM 597 O O . GLU A 1 71 ? 7.318 -4.012 -4.173 1.00 94.06 71 GLU A O 1
ATOM 602 N N . ALA A 1 72 ? 6.287 -4.326 -6.136 1.00 95.81 72 ALA A N 1
ATOM 603 C CA . ALA A 1 72 ? 4.955 -4.331 -5.521 1.00 95.81 72 ALA A CA 1
ATOM 604 C C . ALA A 1 72 ? 4.742 -5.497 -4.557 1.00 95.81 72 ALA A C 1
ATOM 606 O O . ALA A 1 72 ? 4.096 -5.317 -3.528 1.00 95.81 72 ALA A O 1
ATOM 607 N N . ILE A 1 73 ? 5.336 -6.661 -4.827 1.00 96.88 73 ILE A N 1
ATOM 608 C CA . ILE A 1 73 ? 5.284 -7.796 -3.904 1.00 96.88 73 ILE A CA 1
ATOM 609 C C . ILE A 1 73 ? 5.916 -7.476 -2.545 1.00 96.88 73 ILE A C 1
ATOM 611 O O . ILE A 1 73 ? 5.417 -7.927 -1.517 1.00 96.88 73 ILE A O 1
ATOM 615 N N . LEU A 1 74 ? 6.977 -6.665 -2.513 1.00 95.88 74 LEU A N 1
ATOM 616 C CA . LEU A 1 74 ? 7.610 -6.253 -1.262 1.00 95.88 74 LEU A CA 1
ATOM 617 C C . LEU A 1 74 ? 6.686 -5.320 -0.474 1.00 95.88 74 LEU A C 1
ATOM 619 O O . LEU A 1 74 ? 6.525 -5.505 0.729 1.00 95.88 74 LEU A O 1
ATOM 623 N N . GLY A 1 75 ? 6.016 -4.388 -1.158 1.00 95.94 75 GLY A N 1
ATOM 624 C CA . GLY A 1 75 ? 4.978 -3.552 -0.554 1.00 95.94 75 GLY A CA 1
ATOM 625 C C . GLY A 1 75 ? 3.776 -4.361 -0.053 1.00 95.94 75 GLY A C 1
ATOM 626 O O . GLY A 1 75 ? 3.240 -4.069 1.011 1.00 95.94 75 GLY A O 1
ATOM 627 N N . ALA A 1 76 ? 3.373 -5.410 -0.776 1.00 97.56 76 ALA A N 1
ATOM 628 C CA . ALA A 1 76 ? 2.282 -6.297 -0.373 1.00 97.56 76 ALA A CA 1
ATOM 629 C C . ALA A 1 76 ? 2.636 -7.134 0.866 1.00 97.56 76 ALA A C 1
ATOM 631 O O . ALA A 1 76 ? 1.799 -7.288 1.753 1.00 97.56 76 ALA A O 1
ATOM 632 N N . LYS A 1 77 ? 3.871 -7.647 0.947 1.00 97.56 77 LYS A N 1
ATOM 633 C CA . LYS A 1 77 ? 4.400 -8.338 2.136 1.00 97.56 77 LYS A CA 1
ATOM 634 C C . LYS A 1 77 ? 4.449 -7.409 3.340 1.00 97.56 77 LYS A C 1
ATOM 636 O O . LYS A 1 77 ? 3.888 -7.727 4.377 1.00 97.56 77 LYS A O 1
ATOM 641 N N . TYR A 1 78 ? 5.023 -6.226 3.154 1.00 96.88 78 TYR A N 1
ATOM 642 C CA . TYR A 1 78 ? 5.090 -5.197 4.184 1.00 96.88 78 TYR A CA 1
ATOM 643 C C . TYR A 1 78 ? 3.698 -4.808 4.714 1.00 96.88 78 TYR A C 1
ATOM 645 O O . TYR A 1 78 ? 3.481 -4.761 5.922 1.00 96.88 78 TYR A O 1
ATOM 653 N N . LEU A 1 79 ? 2.718 -4.614 3.822 1.00 97.19 79 LEU A N 1
ATOM 654 C CA . LEU A 1 79 ? 1.337 -4.353 4.227 1.00 97.19 79 LEU A CA 1
ATOM 655 C C . LEU A 1 79 ? 0.718 -5.546 4.971 1.00 97.19 79 LEU A C 1
ATOM 657 O O . LEU A 1 79 ? 0.012 -5.340 5.955 1.00 97.19 79 LEU A O 1
ATOM 661 N N . ARG A 1 80 ? 0.969 -6.787 4.528 1.00 97.69 80 ARG A N 1
ATOM 662 C CA . ARG A 1 80 ? 0.507 -7.987 5.241 1.00 97.69 80 ARG A CA 1
ATOM 663 C C . ARG A 1 80 ? 1.041 -8.010 6.670 1.00 97.69 80 ARG A C 1
ATOM 665 O O . ARG A 1 80 ? 0.242 -8.201 7.581 1.00 97.69 80 ARG A O 1
ATOM 672 N N . ASP A 1 81 ? 2.334 -7.760 6.857 1.00 97.69 81 ASP A N 1
ATOM 673 C CA . ASP A 1 81 ? 2.972 -7.753 8.176 1.00 97.69 81 ASP A CA 1
ATOM 674 C C . ASP A 1 81 ? 2.336 -6.689 9.083 1.00 97.69 81 ASP A C 1
ATOM 676 O O . ASP A 1 81 ? 1.901 -7.001 10.190 1.00 97.69 81 ASP A O 1
ATOM 680 N N . ILE A 1 82 ? 2.143 -5.460 8.579 1.00 97.25 82 ILE A N 1
ATOM 681 C CA . ILE A 1 82 ? 1.424 -4.394 9.303 1.00 97.25 82 ILE A CA 1
ATOM 682 C C . ILE A 1 82 ? 0.036 -4.859 9.756 1.00 97.25 82 ILE A C 1
ATOM 684 O O . ILE A 1 82 ? -0.379 -4.580 10.885 1.00 97.25 82 ILE A O 1
ATOM 688 N N . ILE A 1 83 ? -0.702 -5.540 8.877 1.00 96.75 83 ILE A N 1
ATOM 689 C CA . ILE A 1 83 ? -2.067 -5.986 9.155 1.00 96.75 83 ILE A CA 1
ATOM 690 C C . ILE A 1 83 ? -2.084 -7.111 10.192 1.00 96.75 83 ILE A C 1
ATOM 692 O O . ILE A 1 83 ? -2.860 -7.049 11.149 1.00 96.75 83 ILE A O 1
ATOM 696 N N . GLU A 1 84 ? -1.246 -8.131 10.017 1.00 96.44 84 GLU A N 1
ATOM 697 C CA . GLU A 1 84 ? -1.196 -9.305 10.891 1.00 96.44 84 GLU A CA 1
ATOM 698 C C . GLU A 1 84 ? -0.667 -8.952 12.288 1.00 96.44 84 GLU A C 1
ATOM 700 O O . GLU A 1 84 ? -1.209 -9.425 13.292 1.00 96.44 84 GLU A O 1
ATOM 705 N N . GLU A 1 85 ? 0.308 -8.043 12.373 1.00 97.19 85 GLU A N 1
ATOM 706 C CA . GLU A 1 85 ? 0.816 -7.488 13.634 1.00 97.19 85 GLU A CA 1
ATOM 707 C C . GLU A 1 85 ? -0.107 -6.420 14.240 1.00 97.19 85 GLU A C 1
ATOM 709 O O . GLU A 1 85 ? 0.090 -5.997 15.382 1.00 97.19 85 GLU A O 1
ATOM 714 N N . LYS A 1 86 ? -1.139 -5.991 13.500 1.00 96.06 86 LYS A N 1
ATOM 715 C CA . LYS A 1 86 ? -2.071 -4.917 13.884 1.00 96.06 86 LYS A CA 1
ATOM 716 C C . LYS A 1 86 ? -1.340 -3.615 14.220 1.00 96.06 86 LYS A C 1
ATOM 718 O O . LYS A 1 86 ? -1.704 -2.898 15.161 1.00 96.06 86 LYS A O 1
ATOM 723 N N . ASN A 1 87 ? -0.291 -3.311 13.458 1.00 96.44 87 ASN A N 1
ATOM 724 C CA . ASN A 1 87 ? 0.585 -2.172 13.685 1.00 96.44 87 ASN A CA 1
ATOM 725 C C . ASN A 1 87 ? -0.040 -0.876 13.150 1.00 96.44 87 ASN A C 1
ATOM 727 O O . ASN A 1 87 ? 0.343 -0.331 12.117 1.00 96.44 87 ASN A O 1
ATOM 731 N N . PHE A 1 88 ? -1.027 -0.369 13.886 1.00 95.69 88 PHE A N 1
ATOM 732 C CA . PHE A 1 88 ? -1.744 0.851 13.526 1.00 95.69 88 PHE A CA 1
ATOM 733 C C . PHE A 1 88 ? -0.830 2.076 13.398 1.00 95.69 88 PHE A C 1
ATOM 735 O O . PHE A 1 88 ? -1.048 2.902 12.520 1.00 95.69 88 PHE A O 1
ATOM 742 N N . ALA A 1 89 ? 0.196 2.192 14.248 1.00 95.25 89 ALA A N 1
ATOM 743 C CA . ALA A 1 89 ? 1.122 3.324 14.221 1.00 95.25 89 ALA A CA 1
ATOM 744 C C . ALA A 1 89 ? 1.911 3.394 12.903 1.00 95.25 89 ALA A C 1
ATOM 746 O O . ALA A 1 89 ? 2.097 4.478 12.358 1.00 95.25 89 ALA A O 1
ATOM 747 N N . LEU A 1 90 ? 2.324 2.241 12.377 1.00 94.94 90 LEU A N 1
ATOM 748 C CA . LEU A 1 90 ? 3.014 2.176 11.094 1.00 94.94 90 LEU A CA 1
ATOM 749 C C . LEU A 1 90 ? 2.048 2.417 9.925 1.00 94.94 90 LEU A C 1
ATOM 751 O O . LEU A 1 90 ? 2.350 3.182 9.017 1.00 94.94 90 LEU A O 1
ATOM 755 N N . LEU A 1 91 ? 0.827 1.875 10.006 1.00 94.50 91 LEU A N 1
ATOM 756 C CA . LEU A 1 91 ? -0.202 2.106 8.988 1.00 94.50 91 LEU A CA 1
ATOM 757 C C . LEU A 1 91 ? -0.565 3.593 8.833 1.00 94.50 91 LEU A C 1
ATOM 759 O O . LEU A 1 91 ? -0.753 4.064 7.709 1.00 94.50 91 LEU A O 1
ATOM 763 N N . ILE A 1 92 ? -0.665 4.343 9.939 1.00 93.81 92 ILE A N 1
ATOM 764 C CA . ILE A 1 92 ? -0.897 5.792 9.863 1.00 93.81 92 ILE A CA 1
ATOM 765 C C . ILE A 1 92 ? 0.318 6.512 9.280 1.00 93.81 92 ILE A C 1
ATOM 767 O O . ILE A 1 92 ? 0.126 7.387 8.446 1.00 93.81 92 ILE A O 1
ATOM 771 N N . GLU A 1 93 ? 1.545 6.128 9.644 1.00 92.88 93 GLU A N 1
ATOM 772 C CA . GLU A 1 93 ? 2.772 6.744 9.122 1.00 92.88 93 GLU A CA 1
ATOM 773 C C . GLU A 1 93 ? 2.841 6.656 7.594 1.00 92.88 93 GLU A C 1
ATOM 775 O O . GLU A 1 93 ? 3.086 7.659 6.919 1.00 92.88 93 GLU A O 1
ATOM 780 N N . ASP A 1 94 ? 2.479 5.497 7.049 1.00 92.56 94 ASP A N 1
ATOM 781 C CA . ASP A 1 94 ? 2.444 5.256 5.607 1.00 92.56 94 ASP A CA 1
ATOM 782 C C . ASP A 1 94 ? 1.233 5.902 4.913 1.00 92.56 94 ASP A C 1
ATOM 784 O O . ASP A 1 94 ? 1.177 5.970 3.686 1.00 92.56 94 ASP A O 1
ATOM 788 N N . SER A 1 95 ? 0.270 6.437 5.668 1.00 91.12 95 SER A N 1
ATOM 789 C CA . SER A 1 95 ? -0.936 7.103 5.156 1.00 91.12 95 SER A CA 1
ATOM 790 C C . SER A 1 95 ? -0.754 8.615 4.953 1.00 91.12 95 SER A C 1
ATOM 792 O O . SER A 1 95 ? -1.733 9.366 4.939 1.00 91.12 95 SER A O 1
ATOM 794 N N . LEU A 1 96 ? 0.480 9.096 4.759 1.00 87.00 96 LEU A N 1
ATOM 795 C CA . LEU A 1 96 ? 0.786 10.515 4.526 1.00 87.00 96 LEU A CA 1
ATOM 796 C C . LEU A 1 96 ? -0.091 11.195 3.445 1.00 87.00 96 LEU A C 1
ATOM 798 O O . LEU A 1 96 ? -0.490 12.347 3.654 1.00 87.00 96 LEU A O 1
ATOM 802 N N . PRO A 1 97 ? -0.450 10.550 2.311 1.00 86.19 97 PRO A N 1
ATOM 803 C CA . PRO A 1 97 ? -1.369 11.144 1.332 1.00 86.19 97 PRO A CA 1
ATOM 804 C C . PRO A 1 97 ? -2.728 11.566 1.917 1.00 86.19 97 PRO A C 1
ATOM 806 O O . PRO A 1 97 ? -3.324 12.539 1.455 1.00 86.19 97 PRO A O 1
ATOM 809 N N . ILE A 1 98 ? -3.184 10.895 2.976 1.00 86.56 98 ILE A N 1
ATOM 810 C CA . ILE A 1 98 ? -4.494 11.074 3.616 1.00 86.56 98 ILE A CA 1
ATOM 811 C C . ILE A 1 98 ? -4.444 12.131 4.737 1.00 86.56 98 ILE A C 1
ATOM 813 O O . ILE A 1 98 ? -5.482 12.621 5.191 1.00 86.56 98 ILE A O 1
ATOM 817 N N . TYR A 1 99 ? -3.251 12.559 5.160 1.00 88.88 99 TYR A N 1
ATOM 818 C CA . TYR A 1 99 ? -3.076 13.425 6.330 1.00 88.88 99 TYR A CA 1
ATOM 819 C C . TYR A 1 99 ? -3.818 14.752 6.240 1.00 88.88 99 TYR A C 1
ATOM 821 O O . TYR A 1 99 ? -4.320 15.208 7.256 1.00 88.88 99 TYR A O 1
ATOM 829 N N . ASN A 1 100 ? -3.954 15.361 5.061 1.00 87.31 100 ASN A N 1
ATOM 830 C CA . ASN A 1 100 ? -4.741 16.594 4.931 1.00 87.31 100 ASN A CA 1
ATOM 831 C C . ASN A 1 100 ? -6.216 16.373 5.310 1.00 87.31 100 ASN A C 1
ATOM 833 O O . ASN A 1 100 ? -6.802 17.182 6.030 1.00 87.31 100 ASN A O 1
ATOM 837 N N . SER A 1 101 ? -6.807 15.252 4.886 1.00 84.75 101 SER A N 1
ATOM 838 C CA . SER A 1 101 ? -8.192 14.904 5.219 1.00 84.75 101 SER A CA 1
ATOM 839 C C . SER A 1 101 ? -8.362 14.696 6.722 1.00 84.75 101 SER A C 1
ATOM 841 O O . SER A 1 101 ? -9.313 15.203 7.317 1.00 84.75 101 SER A O 1
ATOM 843 N N . VAL A 1 102 ? -7.421 13.999 7.360 1.00 87.31 102 VAL A N 1
ATOM 844 C CA . VAL A 1 102 ? -7.438 13.770 8.813 1.00 87.31 102 VAL A CA 1
ATOM 845 C C . VAL A 1 102 ? -7.169 15.068 9.576 1.00 87.31 102 VAL A C 1
ATOM 847 O O . VAL A 1 102 ? -7.912 15.411 10.492 1.00 87.31 102 VAL A O 1
ATOM 850 N N . GLY A 1 103 ? -6.166 15.836 9.158 1.00 88.12 103 GLY A N 1
ATOM 851 C CA . GLY A 1 103 ? -5.782 17.118 9.739 1.00 88.12 103 GLY A CA 1
ATOM 852 C C . GLY A 1 103 ? -6.921 18.132 9.733 1.00 88.12 103 GLY A C 1
ATOM 853 O O . GLY A 1 103 ? -7.166 18.780 10.752 1.00 88.12 103 GLY A O 1
ATOM 854 N N . SER A 1 104 ? -7.712 18.174 8.655 1.00 86.44 104 SER A N 1
ATOM 855 C CA . SER A 1 104 ? -8.915 19.012 8.587 1.00 86.44 104 SER A CA 1
ATOM 856 C C . SER A 1 104 ? -9.915 18.685 9.708 1.00 86.44 104 SER A C 1
ATOM 858 O O . SER A 1 104 ? -10.428 19.592 10.365 1.00 86.44 104 SER A O 1
ATOM 860 N N . LYS A 1 105 ? -10.107 17.394 10.020 1.00 85.62 105 LYS A N 1
ATOM 861 C CA . LYS A 1 105 ? -10.957 16.914 11.123 1.00 85.62 105 LYS A CA 1
ATOM 862 C C . LYS A 1 105 ? -10.324 17.108 12.505 1.00 85.62 105 LYS A C 1
ATOM 864 O O . LYS A 1 105 ? -11.045 17.152 13.497 1.00 85.62 105 LYS A O 1
ATOM 869 N N . LEU A 1 106 ? -9.000 17.249 12.582 1.00 87.44 106 LEU A N 1
ATOM 870 C CA . LEU A 1 106 ? -8.232 17.467 13.815 1.00 87.44 106 LEU A CA 1
ATOM 871 C C . LEU A 1 106 ? -8.022 18.951 14.163 1.00 87.44 106 LEU A C 1
ATOM 873 O O . LEU A 1 106 ? -7.151 19.278 14.973 1.00 87.44 106 LEU A O 1
ATOM 877 N N . GLY A 1 107 ? -8.843 19.835 13.591 1.00 85.06 107 GLY A N 1
ATOM 878 C CA . GLY A 1 107 ? -8.810 21.274 13.856 1.00 85.06 107 GLY A CA 1
ATOM 879 C C . GLY A 1 107 ? -8.140 22.096 12.758 1.00 85.06 107 GLY A C 1
ATOM 880 O O . GLY A 1 107 ? -7.528 23.111 13.068 1.00 85.06 107 GLY A O 1
ATOM 881 N N . GLY A 1 108 ? -8.248 21.673 11.493 1.00 84.94 108 GLY A N 1
ATOM 882 C CA . GLY A 1 108 ? -7.730 22.442 10.355 1.00 84.94 108 GLY A CA 1
ATOM 883 C C . GLY A 1 108 ? -6.218 22.335 10.146 1.00 84.94 108 GLY A C 1
ATOM 8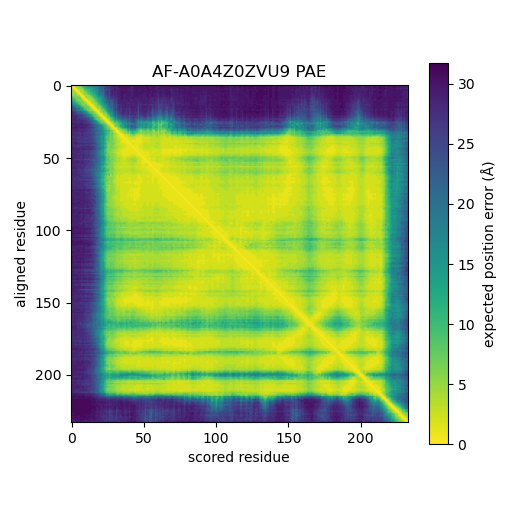84 O O . GLY A 1 108 ? -5.624 23.231 9.557 1.00 84.94 108 GLY A O 1
ATOM 885 N N . LEU A 1 109 ? -5.594 21.258 10.628 1.00 87.56 109 LEU A N 1
ATOM 886 C CA . LEU A 1 109 ? -4.169 20.993 10.427 1.00 87.56 109 LEU A CA 1
ATOM 887 C C . LEU A 1 109 ? -3.888 20.596 8.971 1.00 87.56 109 LEU A C 1
ATOM 889 O O . LEU A 1 109 ? -4.717 19.939 8.333 1.00 87.56 109 LEU A O 1
ATOM 893 N N . ASN A 1 110 ? -2.698 20.930 8.466 1.00 89.88 110 ASN A N 1
ATOM 894 C CA . ASN A 1 110 ? -2.241 20.514 7.140 1.00 89.88 110 ASN A CA 1
ATOM 895 C C . ASN A 1 110 ? -0.987 19.631 7.235 1.00 89.88 110 ASN A C 1
ATOM 897 O O . ASN A 1 110 ? -0.187 19.750 8.158 1.00 89.88 110 ASN A O 1
ATOM 901 N N . LYS A 1 111 ? -0.798 18.730 6.270 1.00 84.94 111 LYS A N 1
ATOM 902 C CA . LYS A 1 111 ? 0.290 17.743 6.304 1.00 84.94 111 LYS A CA 1
ATOM 903 C C . LYS A 1 111 ? 1.689 18.346 6.162 1.00 84.94 111 LYS A C 1
ATOM 905 O O . LYS A 1 111 ? 2.646 17.680 6.530 1.00 84.94 111 LYS A O 1
ATOM 910 N N . TYR A 1 112 ? 1.823 19.539 5.580 1.00 88.06 112 TYR A N 1
ATOM 911 C CA . TYR A 1 112 ? 3.131 20.142 5.308 1.00 88.06 112 TYR A CA 1
ATOM 912 C C . TYR A 1 112 ? 3.741 20.759 6.565 1.00 88.06 112 TYR A C 1
ATOM 914 O O . TYR A 1 112 ? 4.952 20.706 6.748 1.00 88.06 112 TYR A O 1
ATOM 922 N N . GLU A 1 113 ? 2.896 21.304 7.437 1.00 88.94 113 GLU A N 1
ATOM 923 C CA . GLU 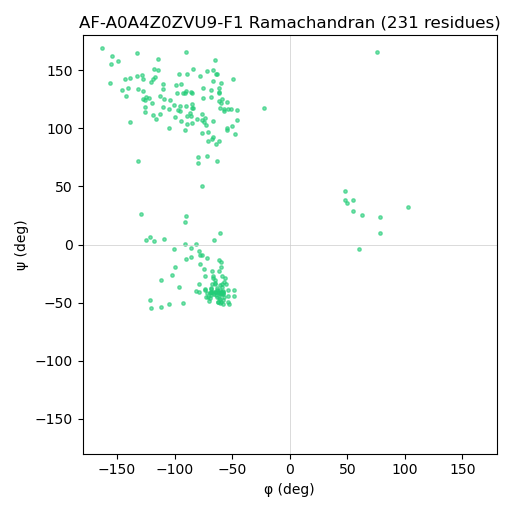A 1 113 ? 3.314 21.964 8.674 1.00 88.94 113 GLU A CA 1
ATOM 924 C C . GLU A 1 113 ? 3.099 21.080 9.909 1.00 88.94 113 GLU A C 1
ATOM 926 O O . GLU A 1 113 ? 3.807 21.228 10.901 1.00 88.94 113 GLU A O 1
ATOM 931 N N . ASN A 1 114 ? 2.141 20.147 9.859 1.00 93.69 114 ASN A N 1
ATOM 932 C CA . ASN A 1 114 ? 1.646 19.432 11.037 1.00 93.69 114 ASN A CA 1
ATOM 933 C C . ASN A 1 114 ? 1.629 17.903 10.867 1.00 93.69 114 ASN A C 1
ATOM 935 O O . ASN A 1 114 ? 0.815 17.243 11.509 1.00 93.69 114 ASN A O 1
ATOM 939 N N . SER A 1 115 ? 2.467 17.306 10.013 1.00 92.12 115 SER A N 1
ATOM 940 C CA . SER A 1 115 ? 2.458 15.846 9.793 1.00 92.12 115 SER A CA 1
ATOM 941 C C . SER A 1 115 ? 2.599 15.043 11.092 1.00 92.12 115 SER A C 1
ATOM 943 O O . SER A 1 115 ? 1.792 14.147 11.351 1.00 92.12 115 SER A O 1
ATOM 945 N N . ASP A 1 116 ? 3.579 15.386 11.930 1.00 94.31 116 ASP A N 1
ATOM 946 C CA . ASP A 1 116 ? 3.810 14.707 13.207 1.00 94.31 116 ASP A CA 1
ATOM 947 C C . ASP A 1 116 ? 2.663 14.940 14.191 1.00 94.31 116 ASP A C 1
ATOM 949 O O . ASP A 1 116 ? 2.184 13.998 14.819 1.00 94.31 116 ASP A O 1
ATOM 953 N N . GLU A 1 117 ? 2.136 16.163 14.260 1.00 95.38 117 GLU A N 1
ATOM 954 C CA . GLU A 1 117 ? 1.003 16.484 15.127 1.00 95.38 117 GLU A CA 1
ATOM 955 C C . GLU A 1 117 ? -0.275 15.735 14.712 1.00 95.38 117 GLU A C 1
ATOM 957 O O . GLU A 1 117 ? -1.006 15.224 15.566 1.00 95.38 117 GLU A O 1
ATOM 962 N N . ILE A 1 118 ? -0.543 15.626 13.407 1.00 93.31 118 ILE A N 1
ATOM 963 C CA . ILE A 1 118 ? -1.656 14.838 12.862 1.00 93.31 118 ILE A CA 1
ATOM 964 C C . ILE A 1 118 ? -1.493 13.372 13.271 1.00 93.31 118 ILE A C 1
ATOM 966 O O . ILE A 1 118 ? -2.431 12.788 13.821 1.00 93.31 118 ILE A O 1
ATOM 970 N N . LYS A 1 119 ? -0.299 12.799 13.064 1.00 94.81 119 LYS A N 1
ATOM 971 C CA . LYS A 1 119 ? 0.032 11.413 13.425 1.00 94.81 119 LYS A CA 1
ATOM 972 C C . LYS A 1 119 ? -0.176 11.156 14.917 1.00 94.81 119 LYS A C 1
ATOM 974 O O . LYS A 1 119 ? -0.881 10.221 15.295 1.00 94.81 119 LYS A O 1
ATOM 979 N N . GLU A 1 120 ? 0.390 12.000 15.774 1.00 95.69 120 GLU A N 1
ATOM 980 C CA . GLU A 1 120 ? 0.308 11.861 17.229 1.00 95.69 120 GLU A CA 1
ATOM 981 C C . GLU A 1 120 ? -1.129 11.967 17.740 1.00 95.69 120 GLU A C 1
ATOM 983 O O . GLU A 1 120 ? -1.566 11.150 18.557 1.00 95.69 120 GLU A O 1
ATOM 988 N N . ARG A 1 121 ? -1.895 12.948 17.249 1.00 94.81 121 ARG A N 1
ATOM 989 C CA . ARG A 1 121 ? -3.301 13.123 17.634 1.00 94.81 121 ARG A CA 1
ATOM 990 C C . ARG A 1 121 ? -4.158 11.953 17.156 1.00 94.81 121 ARG A C 1
ATOM 992 O O . ARG A 1 121 ? -4.976 11.462 17.934 1.00 94.81 121 ARG A O 1
ATOM 999 N N . TRP A 1 122 ? -3.955 11.474 15.927 1.00 93.88 122 TRP A N 1
ATOM 1000 C CA . TRP A 1 122 ? -4.655 10.299 15.403 1.00 93.88 122 TRP A CA 1
ATOM 1001 C C . TRP A 1 122 ? -4.356 9.057 16.248 1.00 93.88 122 TRP A C 1
ATOM 1003 O O . TRP A 1 122 ? -5.281 8.412 16.750 1.00 93.88 122 TRP A O 1
ATOM 1013 N N . LEU A 1 123 ? -3.076 8.780 16.505 1.00 95.38 123 LEU A N 1
ATOM 1014 C CA . LEU A 1 123 ? -2.644 7.656 17.333 1.00 95.38 123 LEU A CA 1
ATOM 1015 C C . LEU A 1 123 ? -3.197 7.747 18.760 1.00 95.38 123 LEU A C 1
ATOM 1017 O O . LEU A 1 123 ? -3.627 6.742 19.327 1.00 95.38 123 LEU A O 1
ATOM 1021 N N . LYS A 1 124 ? -3.221 8.947 19.349 1.00 95.19 124 LYS A N 1
ATOM 1022 C CA . LYS A 1 124 ? -3.791 9.183 20.680 1.00 95.19 124 LYS A CA 1
ATOM 1023 C C . LYS A 1 124 ? -5.281 8.850 20.723 1.00 95.19 124 LYS A C 1
ATOM 1025 O O . LYS A 1 124 ? -5.704 8.164 21.652 1.00 95.19 124 LYS A O 1
ATOM 1030 N N . ILE A 1 125 ? -6.056 9.292 19.731 1.00 92.81 125 ILE A N 1
ATOM 1031 C CA . ILE A 1 125 ? -7.495 9.002 19.647 1.00 92.81 125 ILE A CA 1
ATOM 1032 C C . ILE A 1 125 ? -7.725 7.495 19.517 1.00 92.81 125 ILE A C 1
ATOM 1034 O O . ILE A 1 125 ? -8.478 6.928 20.309 1.00 92.81 125 ILE A O 1
ATOM 1038 N N . TYR A 1 126 ? -7.018 6.836 18.595 1.00 93.12 126 TYR A N 1
ATOM 1039 C CA . TYR A 1 126 ? -7.095 5.384 18.442 1.00 93.12 126 TYR A CA 1
ATOM 1040 C C . TYR A 1 126 ? -6.725 4.658 19.738 1.00 93.12 126 TYR A C 1
ATOM 1042 O O . TYR A 1 126 ? -7.399 3.719 20.143 1.00 93.12 126 TYR A O 1
ATOM 1050 N N . ASN A 1 127 ? -5.690 5.097 20.453 1.00 93.88 127 ASN A N 1
ATOM 1051 C CA . ASN A 1 127 ? -5.286 4.444 21.694 1.00 93.88 127 ASN A CA 1
ATOM 1052 C C . ASN A 1 127 ? -6.312 4.562 22.825 1.00 93.88 127 ASN A C 1
ATOM 1054 O O . ASN A 1 127 ? -6.360 3.665 23.668 1.00 93.88 127 ASN A O 1
ATOM 1058 N N . GLN A 1 128 ? -7.130 5.615 22.831 1.00 93.81 128 GLN A N 1
ATOM 1059 C CA . GLN A 1 128 ? -8.198 5.814 23.811 1.00 93.81 128 GLN A CA 1
ATOM 1060 C C . GLN A 1 128 ? -9.444 4.975 23.505 1.00 93.81 128 GLN A C 1
ATOM 1062 O O . GLN A 1 128 ? -10.049 4.430 24.425 1.00 93.81 128 GLN A O 1
ATOM 1067 N N . SER A 1 129 ? -9.836 4.871 22.233 1.00 89.75 129 SER A N 1
ATOM 1068 C CA . SER A 1 129 ? -11.081 4.207 21.815 1.00 89.75 129 SER A CA 1
ATOM 1069 C C . SER A 1 129 ? -10.886 2.781 21.294 1.00 89.75 129 SER A C 1
ATOM 1071 O O . SER A 1 129 ? -11.857 2.030 21.208 1.00 89.75 129 SER A O 1
ATOM 1073 N N . LYS A 1 130 ? -9.654 2.429 20.905 1.00 90.50 130 LYS A N 1
ATOM 1074 C CA . LYS A 1 130 ? -9.300 1.264 20.074 1.00 90.50 130 LYS A CA 1
ATOM 1075 C C . LYS A 1 130 ? -10.155 1.166 18.810 1.00 90.50 130 LYS A C 1
ATOM 1077 O O . LYS A 1 130 ? -10.544 0.075 18.406 1.00 90.50 130 LYS A O 1
ATOM 1082 N N . LYS A 1 131 ? -10.486 2.332 18.254 1.00 91.44 131 LYS A N 1
ATOM 1083 C CA . LYS A 1 131 ? -11.232 2.505 17.012 1.00 91.44 131 LYS A CA 1
ATOM 1084 C C . LYS A 1 131 ? -10.648 3.661 16.226 1.00 91.44 131 LYS A C 1
ATOM 1086 O O . LYS A 1 131 ? -10.406 4.723 16.803 1.00 91.44 131 LYS A O 1
ATOM 1091 N N . ASP A 1 132 ? -10.464 3.475 14.932 1.00 90.38 132 ASP A N 1
ATOM 1092 C CA . ASP A 1 132 ? -10.059 4.509 13.996 1.00 90.38 132 ASP A CA 1
ATOM 1093 C C . ASP A 1 132 ? -11.288 5.289 13.500 1.00 90.38 132 ASP A C 1
ATOM 1095 O O . ASP A 1 132 ? -12.045 4.798 12.657 1.00 90.38 132 ASP A O 1
ATOM 1099 N N . PRO A 1 133 ? -11.505 6.526 13.982 1.00 85.12 133 PRO A N 1
ATOM 1100 C CA . PRO A 1 133 ? -12.672 7.308 13.596 1.00 85.12 133 PRO A CA 1
ATOM 1101 C C . PRO A 1 133 ? -12.525 7.964 12.216 1.00 85.12 133 PRO A C 1
ATOM 1103 O O . PRO A 1 133 ? -13.462 8.627 11.764 1.00 85.12 133 PRO A O 1
ATOM 1106 N N . PHE A 1 134 ? -11.357 7.864 11.572 1.00 89.06 134 PHE A N 1
ATOM 1107 C CA . PHE A 1 134 ? -11.090 8.570 10.325 1.00 89.06 134 PHE A CA 1
ATOM 1108 C C . PHE A 1 134 ? -11.127 7.648 9.123 1.00 89.06 134 PHE A C 1
ATOM 1110 O O . PHE A 1 134 ? -11.840 7.985 8.181 1.00 89.06 134 PHE A O 1
ATOM 1117 N N . CYS A 1 135 ? -10.403 6.528 9.158 1.00 89.19 135 CYS A N 1
ATOM 1118 C CA . CYS A 1 135 ? -10.257 5.636 8.010 1.00 89.19 135 CYS A CA 1
ATOM 1119 C C . CYS A 1 135 ? -10.728 4.209 8.255 1.00 89.19 135 CYS A C 1
ATOM 1121 O O . CYS A 1 135 ? -10.565 3.376 7.371 1.00 89.19 135 CYS A O 1
ATOM 1123 N N . ASN A 1 136 ? -11.341 3.936 9.413 1.00 90.50 136 ASN A N 1
ATOM 1124 C CA . ASN A 1 136 ? -11.875 2.628 9.779 1.00 90.50 136 ASN A CA 1
ATOM 1125 C C . ASN A 1 136 ? -10.873 1.480 9.525 1.00 90.50 136 ASN A C 1
ATOM 1127 O O . ASN A 1 136 ? -11.253 0.387 9.092 1.00 90.50 136 ASN A O 1
ATOM 1131 N N . PHE A 1 137 ? -9.580 1.724 9.780 1.00 92.75 137 PHE A N 1
ATOM 1132 C CA . PHE A 1 137 ? -8.532 0.711 9.624 1.00 92.75 137 PHE A CA 1
ATOM 1133 C C . PHE A 1 137 ? -8.721 -0.503 10.542 1.00 92.75 137 PHE A C 1
ATOM 1135 O O . PHE A 1 137 ? -8.134 -1.552 10.297 1.00 92.75 137 PHE A O 1
ATOM 1142 N N . ASP A 1 138 ? -9.596 -0.414 11.545 1.00 92.19 138 ASP A N 1
ATOM 1143 C CA . ASP A 1 138 ? -9.991 -1.555 12.371 1.00 92.19 138 ASP A CA 1
ATOM 1144 C C . ASP A 1 138 ? -10.485 -2.742 11.536 1.00 92.19 138 ASP A C 1
ATOM 1146 O O . ASP A 1 138 ? -10.174 -3.888 11.855 1.00 92.19 138 ASP A O 1
ATOM 1150 N N . GLU A 1 139 ? -11.240 -2.485 10.462 1.00 92.19 139 GLU A N 1
ATOM 1151 C CA . GLU A 1 139 ? -11.728 -3.533 9.553 1.00 92.19 139 GLU A CA 1
ATOM 1152 C C . GLU A 1 139 ? -10.571 -4.226 8.830 1.00 92.19 139 GLU A C 1
ATOM 1154 O O . GLU A 1 139 ? -10.580 -5.447 8.645 1.00 92.19 139 GLU A O 1
ATOM 1159 N N . LEU A 1 140 ? -9.509 -3.477 8.521 1.00 93.56 140 LEU A N 1
ATOM 1160 C CA . LEU A 1 140 ? -8.324 -4.018 7.873 1.00 93.56 140 LEU A CA 1
ATOM 1161 C C . LEU A 1 140 ? -7.602 -5.039 8.768 1.00 93.56 140 LEU A C 1
ATOM 1163 O O . LEU A 1 140 ? -7.076 -6.015 8.245 1.00 93.56 140 LEU A O 1
ATOM 1167 N N . PHE A 1 141 ? -7.666 -4.906 10.094 1.00 94.94 141 PHE A N 1
ATOM 1168 C CA . PHE A 1 141 ? -7.036 -5.834 11.048 1.00 94.94 141 PHE A CA 1
ATOM 1169 C C . PHE A 1 141 ? -7.876 -7.059 11.416 1.00 94.94 141 PHE A C 1
ATOM 1171 O O . PHE A 1 141 ? -7.439 -7.907 12.204 1.00 94.94 141 PHE A O 1
ATOM 1178 N N . LYS A 1 142 ? -9.106 -7.158 10.906 1.00 94.00 142 LYS A N 1
ATOM 1179 C CA . LYS A 1 142 ? -9.949 -8.334 11.128 1.00 94.00 142 LYS A CA 1
ATOM 1180 C C . LYS A 1 142 ? -9.617 -9.426 10.121 1.00 94.00 142 LYS A C 1
ATOM 1182 O O . LYS A 1 142 ? -9.256 -9.140 8.984 1.00 94.00 142 LYS A O 1
ATOM 1187 N N . GLY A 1 143 ? -9.837 -10.668 10.551 1.00 94.38 143 GLY A N 1
ATOM 1188 C CA . GLY A 1 143 ? -9.715 -11.851 9.703 1.00 94.38 143 GLY A CA 1
ATOM 1189 C C . GLY A 1 143 ? -8.270 -12.255 9.430 1.00 94.38 143 GLY A C 1
ATOM 1190 O O . GLY A 1 143 ? -7.327 -11.514 9.690 1.00 94.38 143 GLY A O 1
ATOM 1191 N N . LYS A 1 144 ? -8.103 -13.474 8.919 1.00 95.88 144 LYS A N 1
ATOM 1192 C CA . LYS A 1 144 ? -6.811 -13.969 8.443 1.00 95.88 144 LYS A CA 1
ATOM 1193 C C . LYS A 1 144 ? -6.693 -13.676 6.952 1.00 95.88 144 LYS A C 1
ATOM 1195 O O . LYS A 1 144 ? -7.605 -14.036 6.209 1.00 95.88 144 LYS A O 1
ATOM 1200 N N . ILE A 1 145 ? -5.582 -13.083 6.521 1.00 97.62 145 ILE A N 1
ATOM 1201 C CA . ILE A 1 145 ? -5.293 -12.886 5.097 1.00 97.62 145 ILE A CA 1
ATOM 1202 C C . ILE A 1 145 ? -5.040 -14.254 4.451 1.00 97.62 145 ILE A C 1
ATOM 1204 O O . ILE A 1 145 ? -4.232 -15.050 4.930 1.00 97.62 145 ILE A O 1
ATOM 1208 N N . ILE A 1 146 ? -5.759 -14.534 3.367 1.00 97.75 146 ILE A N 1
ATOM 1209 C CA . ILE A 1 146 ? -5.582 -15.730 2.536 1.00 97.75 146 ILE A CA 1
ATOM 1210 C C . ILE A 1 146 ? -4.612 -15.408 1.405 1.00 97.75 146 ILE A C 1
ATOM 1212 O O . ILE A 1 146 ? -3.643 -16.133 1.181 1.00 97.75 146 ILE A O 1
ATOM 1216 N N . SER A 1 147 ? -4.861 -14.307 0.702 1.00 98.12 147 SER A N 1
ATOM 1217 C CA . SER A 1 147 ? -4.069 -13.893 -0.447 1.00 98.12 147 SER A CA 1
ATOM 1218 C C . SER A 1 147 ? -4.145 -12.385 -0.661 1.00 98.12 147 SER A C 1
ATOM 1220 O O . SER A 1 147 ? -5.022 -11.700 -0.130 1.00 98.12 147 SER A O 1
ATOM 1222 N N . ILE A 1 148 ? -3.195 -11.863 -1.432 1.00 98.62 148 ILE A N 1
ATOM 1223 C CA . ILE A 1 148 ? -3.206 -10.485 -1.916 1.00 98.62 148 ILE A CA 1
ATOM 1224 C C . ILE A 1 148 ? -3.070 -10.529 -3.435 1.00 98.62 148 ILE A C 1
ATOM 1226 O O . ILE A 1 148 ? -2.072 -11.021 -3.964 1.00 98.62 148 ILE A O 1
ATOM 1230 N N . GLU A 1 149 ? -4.082 -10.021 -4.130 1.00 98.56 149 GLU A N 1
ATOM 1231 C CA . GLU A 1 149 ? -4.015 -9.766 -5.565 1.00 98.56 149 GLU A CA 1
ATOM 1232 C C . GLU A 1 149 ? -3.409 -8.377 -5.796 1.00 98.56 149 GLU A C 1
ATOM 1234 O O . GLU A 1 149 ? -3.814 -7.403 -5.164 1.00 98.56 149 GLU A O 1
ATOM 1239 N N . ILE A 1 150 ? -2.420 -8.300 -6.680 1.00 98.56 150 ILE A N 1
ATOM 1240 C CA . ILE A 1 150 ? -1.646 -7.115 -7.033 1.00 98.56 150 ILE A CA 1
ATOM 1241 C C . ILE A 1 150 ? -1.993 -6.767 -8.477 1.00 98.56 150 ILE A C 1
ATOM 1243 O O . ILE A 1 150 ? -1.622 -7.496 -9.397 1.00 98.56 150 ILE A O 1
ATOM 1247 N N . SER A 1 151 ? -2.672 -5.645 -8.681 1.00 98.00 151 SER A N 1
ATOM 1248 C CA . SER A 1 151 ? -3.056 -5.171 -10.012 1.00 98.00 151 SER A CA 1
ATOM 1249 C C . SER A 1 151 ? -2.454 -3.796 -10.280 1.00 98.00 151 SER A C 1
ATOM 1251 O O . SER A 1 151 ? -2.418 -2.963 -9.367 1.00 98.00 151 SER A O 1
ATOM 1253 N N . PRO A 1 152 ? -1.956 -3.522 -11.498 1.00 96.38 152 PRO A N 1
ATOM 1254 C CA . PRO A 1 152 ? -1.486 -2.186 -11.834 1.00 96.38 152 PRO A CA 1
ATOM 1255 C C . PRO A 1 152 ? -2.653 -1.205 -11.722 1.00 96.38 152 PRO A C 1
ATOM 1257 O O . PRO A 1 152 ? -3.744 -1.504 -12.191 1.00 96.38 152 PRO A O 1
ATOM 1260 N N . TYR A 1 153 ? -2.438 -0.045 -11.100 1.00 96.12 153 TYR A N 1
ATOM 1261 C CA . TYR A 1 153 ? -3.480 0.978 -10.982 1.00 96.12 153 TYR A CA 1
ATOM 1262 C C . TYR A 1 153 ? -3.147 2.211 -11.817 1.00 96.12 153 TYR A C 1
ATOM 1264 O O . TYR A 1 153 ? -3.937 2.637 -12.653 1.00 96.12 153 TYR A O 1
ATOM 1272 N N . ARG A 1 154 ? -1.956 2.783 -11.623 1.00 94.38 154 ARG A N 1
ATOM 1273 C CA . ARG A 1 154 ? -1.409 3.823 -12.503 1.00 94.38 154 ARG A CA 1
ATOM 1274 C C . ARG A 1 154 ? 0.087 3.975 -12.290 1.00 94.38 154 ARG A C 1
ATOM 1276 O O . ARG A 1 154 ? 0.629 3.523 -11.292 1.00 94.38 154 ARG A O 1
ATOM 1283 N N . THR A 1 155 ? 0.749 4.707 -13.168 1.00 91.69 155 THR A N 1
ATOM 1284 C CA . THR A 1 155 ? 2.100 5.209 -12.912 1.00 91.69 155 THR A CA 1
ATOM 1285 C C . THR A 1 155 ? 2.208 6.686 -13.266 1.00 91.69 155 THR A C 1
ATOM 1287 O O . THR A 1 155 ? 1.546 7.180 -14.187 1.00 91.69 155 THR A O 1
ATOM 1290 N N . ARG A 1 156 ? 3.014 7.416 -12.492 1.00 88.75 156 ARG A N 1
ATOM 1291 C CA . ARG A 1 156 ? 3.273 8.847 -12.692 1.00 88.75 156 ARG A CA 1
ATOM 1292 C C . ARG A 1 156 ? 4.476 9.040 -13.601 1.00 88.75 156 ARG A C 1
ATOM 1294 O O . ARG A 1 156 ? 5.210 8.105 -13.912 1.00 88.75 156 ARG A O 1
ATOM 1301 N N . LYS A 1 157 ? 4.650 10.261 -14.108 1.00 86.62 157 LYS A N 1
ATOM 1302 C CA . LYS A 1 157 ? 5.895 10.597 -14.806 1.00 86.62 157 LYS A CA 1
ATOM 1303 C C . LYS A 1 157 ? 7.049 10.438 -13.800 1.00 86.62 157 LYS A C 1
ATOM 1305 O O . LYS A 1 157 ? 6.893 10.945 -12.692 1.00 86.62 157 LYS A O 1
ATOM 1310 N N . PRO A 1 158 ? 8.141 9.738 -14.150 1.00 87.44 158 PRO A N 1
ATOM 1311 C CA . PRO A 1 158 ? 9.293 9.649 -13.268 1.00 87.44 158 PRO A CA 1
ATOM 1312 C C . PRO A 1 158 ? 9.862 11.036 -12.975 1.00 87.44 158 PRO A C 1
ATOM 1314 O O . PRO A 1 158 ? 9.961 11.872 -13.881 1.00 87.44 158 PRO A O 1
ATOM 1317 N N . ASP A 1 159 ? 10.237 11.259 -11.722 1.00 88.00 159 ASP A N 1
ATOM 1318 C CA . ASP A 1 159 ? 10.917 12.478 -11.304 1.00 88.00 159 ASP A CA 1
ATOM 1319 C C . ASP A 1 159 ? 12.415 12.313 -11.550 1.00 88.00 159 ASP A C 1
ATOM 1321 O O . ASP A 1 159 ? 13.015 11.306 -11.172 1.00 88.00 159 ASP A O 1
ATOM 1325 N N . VAL A 1 160 ? 13.021 13.305 -12.198 1.00 88.38 160 VAL A N 1
ATOM 1326 C CA . VAL A 1 160 ? 14.447 13.298 -12.524 1.00 88.38 160 VAL A CA 1
ATOM 1327 C C . VAL A 1 160 ? 15.140 14.346 -11.671 1.00 88.38 160 VAL A C 1
ATOM 1329 O O . VAL A 1 160 ? 14.830 15.535 -11.754 1.00 88.38 160 VAL A O 1
ATOM 1332 N N . PHE A 1 161 ? 16.075 13.903 -10.838 1.00 87.06 161 PHE A N 1
ATOM 1333 C CA . PHE A 1 161 ? 16.830 14.758 -9.933 1.00 87.06 161 PHE A CA 1
ATOM 1334 C C . PHE A 1 161 ? 18.327 14.624 -10.195 1.00 87.06 161 PHE A C 1
ATOM 1336 O O . PHE A 1 161 ? 18.884 13.531 -10.130 1.00 87.06 161 PHE A O 1
ATOM 1343 N N . TYR A 1 162 ? 19.009 15.742 -10.431 1.00 88.25 162 TYR A N 1
ATOM 1344 C CA . TYR A 1 162 ? 20.462 15.748 -10.553 1.00 88.25 162 TYR A CA 1
ATOM 1345 C C . TYR A 1 162 ? 21.117 16.112 -9.220 1.00 88.25 162 TYR A C 1
ATOM 1347 O O . TYR A 1 162 ? 20.933 17.210 -8.694 1.00 88.25 162 TYR A O 1
ATOM 1355 N N . SER A 1 163 ? 21.930 15.204 -8.681 1.00 84.44 163 SER A N 1
ATOM 1356 C CA . SER A 1 163 ? 22.754 15.496 -7.514 1.00 84.44 163 SER A CA 1
ATOM 1357 C C . SER A 1 163 ? 24.063 16.144 -7.940 1.00 84.44 163 SER A C 1
ATOM 1359 O O . SER A 1 163 ? 24.956 15.472 -8.460 1.00 84.44 163 SER A O 1
ATOM 1361 N N . GLU A 1 164 ? 24.232 17.431 -7.635 1.00 87.50 164 GLU A N 1
ATOM 1362 C CA . GLU A 1 164 ? 25.506 18.126 -7.855 1.00 87.50 164 GLU A CA 1
ATOM 1363 C C . GLU A 1 164 ? 26.653 17.497 -7.054 1.00 87.50 164 GLU A C 1
ATOM 1365 O O . GLU A 1 164 ? 27.759 17.329 -7.570 1.00 87.50 164 GLU A O 1
ATOM 1370 N N . LYS A 1 165 ? 26.374 17.080 -5.809 1.00 88.44 165 LYS A N 1
ATOM 1371 C CA . LYS A 1 165 ? 27.352 16.452 -4.907 1.00 88.44 165 LYS A CA 1
ATOM 1372 C C . LYS A 1 165 ? 27.936 15.170 -5.497 1.00 88.44 165 LYS A C 1
ATOM 1374 O O . LYS A 1 165 ? 29.137 14.936 -5.383 1.00 88.44 165 LYS A O 1
ATOM 1379 N N . TYR A 1 166 ? 27.089 14.338 -6.101 1.00 84.38 166 TYR A N 1
ATOM 1380 C CA . TYR A 1 166 ? 27.498 13.043 -6.647 1.00 84.38 166 TYR A CA 1
ATOM 1381 C C . TYR A 1 166 ? 27.712 13.063 -8.164 1.00 84.38 166 TYR A C 1
ATOM 1383 O O . TYR A 1 166 ? 28.158 12.055 -8.707 1.00 84.38 166 TYR A O 1
ATOM 1391 N N . LYS A 1 167 ? 27.433 14.193 -8.830 1.00 87.06 167 LYS A N 1
ATOM 1392 C CA . LYS A 1 167 ? 27.439 14.361 -10.293 1.00 87.06 167 LYS A CA 1
ATOM 1393 C C . LYS A 1 167 ? 26.672 13.249 -11.013 1.00 87.06 167 LYS A C 1
ATOM 1395 O O . LYS A 1 167 ? 27.178 12.637 -11.952 1.00 87.06 167 LYS A O 1
ATOM 1400 N N . LYS A 1 168 ? 25.479 12.937 -10.509 1.00 86.31 168 LYS A N 1
ATOM 1401 C CA . LYS A 1 168 ? 24.658 11.806 -10.955 1.00 86.31 168 LYS A CA 1
ATOM 1402 C C . LYS A 1 168 ? 23.193 12.195 -11.048 1.00 86.31 168 LYS A C 1
ATOM 1404 O O . LYS A 1 168 ? 22.694 12.926 -10.195 1.00 86.31 168 LYS A O 1
ATOM 1409 N N . GLU A 1 169 ? 22.527 11.654 -12.059 1.00 85.44 169 GLU A N 1
ATOM 1410 C CA . GLU A 1 169 ? 21.083 11.754 -12.240 1.00 85.44 169 GLU A CA 1
ATOM 1411 C C . GLU A 1 169 ? 20.370 10.579 -11.562 1.00 85.44 169 GLU A C 1
ATOM 1413 O O . GLU A 1 169 ? 20.733 9.419 -11.757 1.00 85.44 169 GLU A O 1
ATOM 1418 N N . TYR A 1 170 ? 19.354 10.890 -10.770 1.00 85.44 170 TYR A N 1
ATOM 1419 C CA . TYR A 1 170 ? 18.488 9.946 -10.085 1.00 85.44 170 TYR A CA 1
ATOM 1420 C C . TYR A 1 170 ? 17.116 9.992 -10.741 1.00 85.44 170 TYR A C 1
ATOM 1422 O O . TYR A 1 170 ? 16.511 11.062 -10.829 1.00 85.44 170 TYR A O 1
ATOM 1430 N N . ILE A 1 171 ? 16.630 8.832 -11.176 1.00 89.12 171 ILE A N 1
ATOM 1431 C CA . ILE A 1 171 ? 15.280 8.683 -11.713 1.00 89.12 171 ILE A CA 1
ATOM 1432 C C . ILE A 1 171 ? 14.445 7.997 -10.644 1.00 89.12 171 ILE A C 1
ATOM 1434 O O . ILE A 1 171 ? 14.736 6.859 -10.272 1.00 89.12 171 ILE A O 1
ATOM 1438 N N . PHE A 1 172 ? 13.428 8.693 -10.148 1.00 89.31 172 PHE A N 1
ATOM 1439 C CA . PHE A 1 172 ? 12.481 8.176 -9.171 1.00 89.31 172 PHE A CA 1
ATOM 1440 C C . PHE A 1 172 ? 11.195 7.756 -9.872 1.00 89.31 172 PHE A C 1
ATOM 1442 O O . PHE A 1 172 ? 10.506 8.560 -10.501 1.00 89.31 172 PHE A O 1
ATOM 1449 N N . TYR A 1 173 ? 10.867 6.478 -9.747 1.00 91.88 173 TYR A N 1
ATOM 1450 C CA . TYR A 1 173 ? 9.644 5.894 -10.266 1.00 91.88 173 TYR A CA 1
ATOM 1451 C C . TYR A 1 173 ? 8.581 5.877 -9.175 1.00 91.88 173 TYR A C 1
ATOM 1453 O O . TYR A 1 173 ? 8.868 5.522 -8.032 1.00 91.88 173 TYR A O 1
ATOM 1461 N N . ARG A 1 174 ? 7.343 6.220 -9.550 1.00 92.88 174 ARG A N 1
ATOM 1462 C CA . ARG A 1 174 ? 6.192 6.195 -8.643 1.00 92.88 174 ARG A CA 1
ATOM 1463 C C . ARG A 1 174 ? 4.974 5.488 -9.247 1.00 92.88 174 ARG A C 1
ATOM 1465 O O . ARG A 1 174 ? 4.020 6.160 -9.659 1.00 92.88 174 ARG A O 1
ATOM 1472 N N . PRO A 1 175 ? 5.012 4.151 -9.376 1.00 95.19 175 PRO A N 1
ATOM 1473 C CA . PRO A 1 175 ? 3.828 3.376 -9.698 1.00 95.19 175 PRO A CA 1
ATOM 1474 C C . PRO A 1 175 ? 2.926 3.184 -8.474 1.00 95.19 175 PRO A C 1
ATOM 1476 O O . PRO A 1 175 ? 3.390 2.987 -7.352 1.00 95.19 175 PRO A O 1
ATOM 1479 N N . ASP A 1 176 ? 1.628 3.176 -8.735 1.00 96.38 176 ASP A N 1
ATOM 1480 C CA . ASP A 1 176 ? 0.574 2.843 -7.792 1.00 96.38 176 ASP A CA 1
ATOM 1481 C C . ASP A 1 176 ? -0.032 1.488 -8.210 1.00 96.38 176 ASP A C 1
ATOM 1483 O O . ASP A 1 176 ? -0.340 1.263 -9.389 1.00 96.38 176 ASP A O 1
ATOM 1487 N N . TYR A 1 177 ? -0.225 0.591 -7.242 1.00 98.00 177 TYR A N 1
ATOM 1488 C CA . TYR A 1 177 ? -0.870 -0.711 -7.423 1.00 98.00 177 TYR A CA 1
ATOM 1489 C C . TYR A 1 177 ? -2.121 -0.813 -6.562 1.00 98.00 177 TYR A C 1
ATOM 1491 O O . TYR A 1 177 ? -2.144 -0.357 -5.419 1.00 98.00 177 TYR A O 1
ATOM 1499 N N . LEU A 1 178 ? -3.151 -1.452 -7.107 1.00 98.00 178 LEU A N 1
ATOM 1500 C CA . LEU A 1 178 ? -4.321 -1.87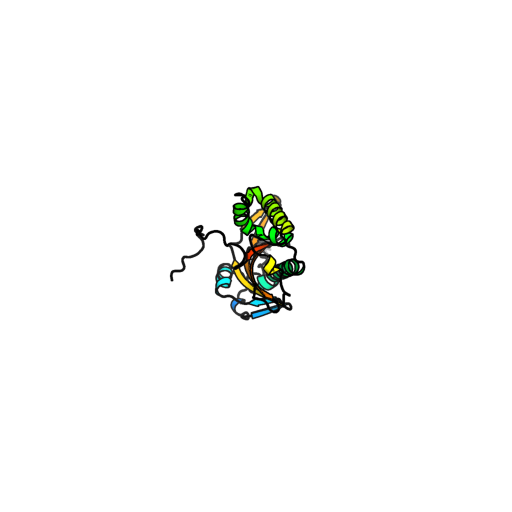9 -6.363 1.00 98.00 178 LEU A CA 1
ATOM 1501 C C . LEU A 1 178 ? -4.026 -3.236 -5.728 1.00 98.00 178 LEU A C 1
ATOM 1503 O O . LEU A 1 178 ? -3.815 -4.228 -6.424 1.00 98.00 178 LEU A O 1
ATOM 1507 N N . PHE A 1 179 ? -4.045 -3.278 -4.405 1.00 98.38 179 PHE A N 1
ATOM 1508 C CA . PHE A 1 179 ? -3.999 -4.502 -3.626 1.00 98.38 179 PHE A CA 1
ATOM 1509 C C . PHE A 1 179 ? -5.420 -4.892 -3.238 1.00 98.38 179 PHE A C 1
ATOM 1511 O O . PHE A 1 179 ? -6.096 -4.167 -2.505 1.00 98.38 179 PHE A O 1
ATOM 1518 N N . THR A 1 180 ? -5.873 -6.041 -3.734 1.00 98.25 180 THR A N 1
ATOM 1519 C CA . THR A 1 180 ? -7.124 -6.665 -3.301 1.00 98.25 180 THR A CA 1
ATOM 1520 C C . THR A 1 180 ? -6.788 -7.772 -2.311 1.00 98.25 180 THR A C 1
ATOM 1522 O O . THR A 1 180 ? -6.215 -8.798 -2.671 1.00 98.25 180 THR A O 1
ATOM 1525 N N . ILE A 1 181 ? -7.121 -7.547 -1.047 1.00 98.19 181 ILE A N 1
ATOM 1526 C CA . ILE A 1 181 ? -6.764 -8.414 0.072 1.00 98.19 181 ILE A CA 1
ATOM 1527 C C . ILE A 1 181 ? -7.934 -9.354 0.331 1.00 98.19 181 ILE A C 1
ATOM 1529 O O . ILE A 1 181 ? -9.024 -8.930 0.723 1.00 98.19 181 ILE A O 1
ATOM 1533 N N . GLU A 1 182 ? -7.707 -10.643 0.111 1.00 97.62 182 GLU A N 1
ATOM 1534 C CA . GLU A 1 182 ? -8.672 -11.688 0.411 1.00 97.62 182 GLU A CA 1
ATOM 1535 C C . GLU A 1 182 ? -8.471 -12.193 1.835 1.00 97.62 182 GLU A C 1
ATOM 1537 O O . GLU A 1 182 ? -7.354 -12.512 2.253 1.00 97.62 182 GLU A O 1
ATOM 1542 N N . LYS A 1 183 ? -9.568 -12.283 2.583 1.00 95.62 183 LYS A N 1
ATOM 1543 C CA . LYS A 1 183 ? -9.570 -12.676 3.987 1.00 95.62 183 LYS A CA 1
ATOM 1544 C C . LYS A 1 183 ? -10.559 -13.803 4.229 1.00 95.62 183 LYS A C 1
ATOM 1546 O O . LYS A 1 183 ? -11.623 -13.847 3.613 1.00 95.62 183 LYS A O 1
ATOM 1551 N N . LEU A 1 184 ? -10.215 -14.694 5.154 1.00 93.56 184 LEU A N 1
ATOM 1552 C CA . LEU A 1 184 ? -11.061 -15.824 5.525 1.00 93.56 184 LEU A CA 1
ATOM 1553 C C . LEU A 1 184 ? -12.400 -15.340 6.089 1.00 93.56 184 LEU A C 1
ATOM 1555 O O . LEU A 1 184 ? -12.419 -14.582 7.058 1.00 93.56 184 LEU A O 1
ATOM 1559 N N . ASP A 1 185 ? -13.491 -15.795 5.467 1.00 89.69 185 ASP A N 1
ATOM 1560 C CA . ASP A 1 185 ? -14.884 -15.503 5.832 1.00 89.69 185 ASP A CA 1
ATOM 1561 C C . ASP A 1 185 ? -15.220 -14.003 5.918 1.00 89.69 185 ASP A C 1
ATOM 1563 O O . ASP A 1 185 ? -16.094 -13.579 6.679 1.00 89.69 185 ASP A O 1
ATOM 1567 N N . GLN A 1 186 ? -14.519 -13.177 5.139 1.00 90.56 186 GLN A N 1
ATOM 1568 C CA . GLN A 1 186 ? -14.690 -11.727 5.125 1.00 90.56 186 GLN A CA 1
ATOM 1569 C C . GLN A 1 186 ? -14.786 -11.175 3.707 1.00 90.56 186 GLN A C 1
ATOM 1571 O O . GLN A 1 186 ? -14.472 -11.839 2.718 1.00 90.56 186 GLN A O 1
ATOM 1576 N N . LYS A 1 187 ? -15.261 -9.931 3.607 1.00 91.81 187 LYS A N 1
ATOM 1577 C CA . LYS A 1 187 ? -15.246 -9.201 2.341 1.00 91.81 187 LYS A CA 1
ATOM 1578 C C . LYS A 1 187 ? -13.802 -8.909 1.933 1.00 91.81 187 LYS A C 1
ATOM 1580 O O . LYS A 1 187 ? -12.925 -8.761 2.781 1.00 91.81 187 LYS A O 1
ATOM 1585 N N . LYS A 1 188 ? -13.574 -8.843 0.620 1.00 95.06 188 LYS A N 1
ATOM 1586 C CA . LYS A 1 188 ? -12.289 -8.412 0.069 1.00 95.06 188 LYS A CA 1
ATOM 1587 C C . LYS A 1 188 ? -12.088 -6.933 0.366 1.00 95.06 188 LYS A C 1
ATOM 1589 O O . LYS A 1 188 ? -12.981 -6.136 0.086 1.00 95.06 188 LYS A O 1
ATOM 1594 N N . GLU A 1 189 ? -10.905 -6.597 0.855 1.00 95.75 189 GLU A N 1
ATOM 1595 C CA . GLU A 1 189 ? -10.494 -5.217 1.088 1.00 95.75 189 GLU A CA 1
ATOM 1596 C C . GLU A 1 189 ? -9.680 -4.706 -0.097 1.00 95.75 189 GLU A C 1
ATOM 1598 O O . GLU A 1 189 ? -8.960 -5.473 -0.738 1.00 95.75 189 GLU A O 1
ATOM 1603 N N . LYS A 1 190 ? -9.789 -3.413 -0.410 1.00 96.31 190 LYS A N 1
ATOM 1604 C CA . LYS A 1 190 ? -9.088 -2.798 -1.545 1.00 96.31 190 LYS A CA 1
ATOM 1605 C C . LYS A 1 190 ? -8.283 -1.593 -1.096 1.00 96.31 190 LYS A C 1
ATOM 1607 O O . LYS A 1 190 ? -8.840 -0.642 -0.547 1.00 96.31 190 LYS A O 1
ATOM 1612 N N . ILE A 1 191 ? -6.986 -1.607 -1.383 1.00 95.81 191 ILE A N 1
ATOM 1613 C CA . ILE A 1 191 ? -6.053 -0.536 -1.026 1.00 95.81 191 ILE A CA 1
ATOM 1614 C C . ILE A 1 191 ? -5.221 -0.167 -2.251 1.00 95.81 191 ILE A C 1
ATOM 1616 O O . ILE A 1 191 ? -4.706 -1.051 -2.924 1.00 95.81 191 ILE A O 1
ATOM 1620 N N . ILE A 1 192 ? -5.062 1.125 -2.537 1.00 96.12 192 ILE A N 1
ATOM 1621 C CA . ILE A 1 192 ? -4.006 1.579 -3.448 1.00 96.12 192 ILE A CA 1
ATOM 1622 C C . ILE A 1 192 ? -2.766 1.867 -2.619 1.00 96.12 192 ILE A C 1
ATOM 1624 O O . ILE A 1 192 ? -2.779 2.749 -1.756 1.00 96.12 192 ILE A O 1
ATOM 1628 N N . MET A 1 193 ? -1.702 1.137 -2.925 1.00 96.31 193 MET A N 1
ATOM 1629 C CA . MET A 1 193 ? -0.365 1.389 -2.412 1.00 96.31 193 MET A CA 1
ATOM 1630 C C . MET A 1 193 ? 0.457 2.034 -3.517 1.00 96.31 193 MET A C 1
ATOM 1632 O O . MET A 1 193 ? 0.577 1.484 -4.615 1.00 96.31 193 MET A O 1
ATOM 1636 N N . GLY A 1 194 ? 1.025 3.196 -3.230 1.00 95.19 194 GLY A N 1
ATOM 1637 C CA . GLY A 1 194 ? 2.062 3.762 -4.070 1.00 95.19 194 GLY A CA 1
ATOM 1638 C C . GLY A 1 194 ? 3.435 3.289 -3.621 1.00 95.19 194 GLY A C 1
ATOM 1639 O O . GLY A 1 194 ? 3.684 3.036 -2.439 1.00 95.19 194 GLY A O 1
ATOM 1640 N N . ILE A 1 195 ? 4.319 3.135 -4.596 1.00 95.00 195 ILE A N 1
ATOM 1641 C CA . ILE A 1 195 ? 5.671 2.626 -4.412 1.00 95.00 195 ILE A CA 1
ATOM 1642 C C . ILE A 1 195 ? 6.613 3.669 -4.986 1.00 95.00 195 ILE A C 1
ATOM 1644 O O . ILE A 1 195 ? 6.450 4.064 -6.133 1.00 95.00 195 ILE A O 1
ATOM 1648 N N . SER A 1 196 ? 7.591 4.116 -4.210 1.00 92.44 196 SER A N 1
ATOM 1649 C CA . SER A 1 196 ? 8.665 4.988 -4.681 1.00 92.44 196 SER A CA 1
ATOM 1650 C C . SER A 1 196 ? 9.984 4.233 -4.643 1.00 92.44 196 SER A C 1
ATOM 1652 O O . SER A 1 196 ? 10.339 3.670 -3.606 1.00 92.44 196 SER A O 1
ATOM 1654 N N . PHE A 1 197 ? 10.704 4.218 -5.759 1.00 90.88 197 PHE A N 1
ATOM 1655 C CA . PHE A 1 197 ? 12.035 3.620 -5.865 1.00 90.88 197 PHE A CA 1
ATOM 1656 C C . PHE A 1 197 ? 12.872 4.360 -6.909 1.00 90.88 197 PHE A C 1
ATOM 1658 O O . PHE A 1 197 ? 12.321 5.010 -7.799 1.00 90.88 197 PHE A O 1
ATOM 1665 N N . SER A 1 198 ? 14.200 4.262 -6.813 1.00 87.44 198 SER A N 1
ATOM 1666 C CA . SER A 1 198 ? 15.110 4.845 -7.803 1.00 87.44 198 SER A CA 1
ATOM 1667 C C . SER A 1 198 ? 15.896 3.782 -8.566 1.00 87.44 198 SER A C 1
ATOM 1669 O O . SER A 1 198 ? 16.051 2.648 -8.117 1.00 87.44 198 SER A O 1
ATOM 1671 N N . ASN A 1 199 ? 16.416 4.149 -9.736 1.00 78.88 199 ASN A N 1
ATOM 1672 C CA . ASN A 1 199 ? 17.314 3.291 -10.517 1.00 78.88 199 ASN A CA 1
ATOM 1673 C C . ASN A 1 199 ? 18.722 3.136 -9.903 1.00 78.88 199 ASN A C 1
ATOM 1675 O O . ASN A 1 199 ? 19.506 2.291 -10.355 1.00 78.88 199 ASN A O 1
ATOM 1679 N N . GLN A 1 200 ? 19.068 3.955 -8.904 1.00 74.50 200 GLN A N 1
ATOM 1680 C CA . GLN A 1 200 ? 20.416 4.033 -8.332 1.00 74.50 200 GLN A CA 1
ATOM 1681 C C . GLN A 1 200 ? 20.505 3.503 -6.898 1.00 74.50 200 GLN A C 1
ATOM 1683 O O . GLN A 1 200 ? 21.543 2.949 -6.532 1.00 74.50 200 GLN A O 1
ATOM 1688 N N . ASP A 1 201 ? 19.434 3.624 -6.115 1.00 73.38 201 ASP A N 1
ATOM 1689 C CA . ASP A 1 201 ? 19.434 3.326 -4.685 1.00 73.38 201 ASP A CA 1
ATOM 1690 C C . ASP A 1 201 ? 18.543 2.124 -4.369 1.00 73.38 201 ASP A C 1
ATOM 1692 O O . ASP A 1 201 ? 17.531 1.875 -5.016 1.00 73.38 201 ASP A O 1
ATOM 1696 N N . SER A 1 202 ? 18.892 1.388 -3.314 1.00 75.81 202 SER A N 1
ATOM 1697 C CA . SER A 1 202 ? 18.050 0.305 -2.793 1.00 75.81 202 SER A CA 1
ATOM 1698 C C . SER A 1 202 ? 16.916 0.806 -1.894 1.00 75.81 202 SER A C 1
ATOM 1700 O O . SER A 1 202 ? 16.190 -0.010 -1.328 1.00 75.81 202 SER A O 1
ATOM 1702 N N . ILE A 1 203 ? 16.812 2.123 -1.687 1.00 74.38 203 ILE A N 1
ATOM 1703 C CA . ILE A 1 203 ? 15.795 2.721 -0.824 1.00 74.38 203 ILE A CA 1
ATOM 1704 C C . ILE A 1 203 ? 14.462 2.687 -1.561 1.00 74.38 203 ILE A C 1
ATOM 1706 O O . ILE A 1 203 ? 14.340 3.169 -2.687 1.00 74.38 203 ILE A O 1
ATOM 1710 N N . LYS A 1 204 ? 13.470 2.112 -0.888 1.00 85.69 204 LYS A N 1
ATOM 1711 C CA . LYS A 1 204 ? 12.101 1.974 -1.367 1.00 85.69 204 LYS A CA 1
ATOM 1712 C C . LYS A 1 204 ? 11.176 2.532 -0.302 1.00 85.69 204 LYS A C 1
ATOM 1714 O O . LYS A 1 204 ? 11.424 2.343 0.889 1.00 85.69 204 LYS A O 1
ATOM 1719 N N . THR A 1 205 ? 10.116 3.199 -0.726 1.00 90.81 205 THR A N 1
ATOM 1720 C CA . THR A 1 205 ? 9.086 3.709 0.179 1.00 90.81 205 THR A CA 1
ATOM 1721 C C . THR A 1 205 ? 7.731 3.237 -0.307 1.00 90.81 205 THR A C 1
ATOM 1723 O O . THR A 1 205 ? 7.420 3.371 -1.491 1.00 90.81 205 THR A O 1
ATOM 1726 N N . TYR A 1 206 ? 6.930 2.704 0.608 1.00 93.88 206 TYR A N 1
ATOM 1727 C CA . TYR A 1 206 ? 5.550 2.306 0.358 1.00 93.88 206 TYR A CA 1
ATOM 1728 C C . TYR A 1 206 ? 4.641 3.270 1.104 1.00 93.88 206 TYR A C 1
ATOM 1730 O O . TYR A 1 206 ? 4.939 3.640 2.233 1.00 93.88 206 TYR A O 1
ATOM 1738 N N . PHE A 1 207 ? 3.553 3.696 0.480 1.00 92.88 207 PHE A N 1
ATOM 1739 C CA . PHE A 1 207 ? 2.588 4.577 1.129 1.00 92.88 207 PHE A CA 1
ATOM 1740 C C . PHE A 1 207 ? 1.174 4.219 0.696 1.00 92.88 207 PHE A C 1
ATOM 1742 O O . PHE A 1 207 ? 0.918 3.871 -0.459 1.00 92.88 207 PHE A O 1
ATOM 1749 N N . LEU A 1 208 ? 0.250 4.319 1.641 1.00 93.88 208 LEU A N 1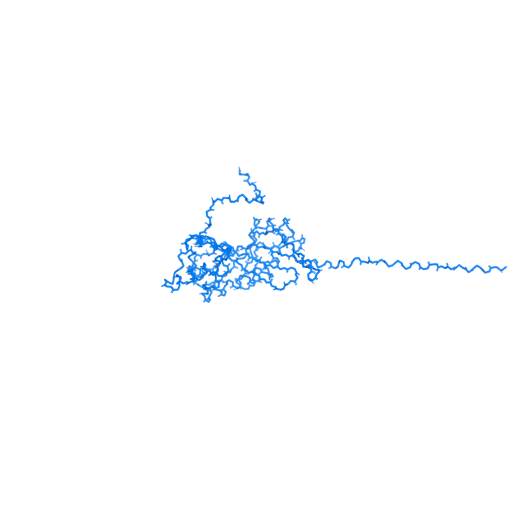
ATOM 1750 C CA . LEU A 1 208 ? -1.166 4.090 1.437 1.00 93.88 208 LEU A CA 1
ATOM 1751 C C . LEU A 1 208 ? -1.775 5.351 0.815 1.00 93.88 208 LEU A C 1
ATOM 1753 O O . LEU A 1 208 ? -1.925 6.387 1.461 1.00 93.88 208 LEU A O 1
ATOM 1757 N N . GLU A 1 209 ? -2.123 5.265 -0.466 1.00 91.62 209 GLU A N 1
ATOM 1758 C CA . GLU A 1 209 ? -2.778 6.353 -1.203 1.00 91.62 209 GLU A CA 1
ATOM 1759 C C . GLU A 1 209 ? -4.282 6.375 -0.927 1.00 91.62 209 GLU A C 1
ATOM 1761 O O . GLU A 1 209 ? -4.887 7.440 -0.796 1.00 91.62 209 GLU A O 1
ATOM 1766 N N . LYS A 1 210 ? -4.909 5.194 -0.852 1.00 91.31 210 LYS A N 1
ATOM 1767 C CA . LYS A 1 210 ? -6.357 5.070 -0.662 1.00 91.31 210 LYS A CA 1
ATOM 1768 C C . LYS A 1 210 ? -6.739 3.729 -0.053 1.00 91.31 210 LYS A C 1
ATOM 1770 O O . LYS A 1 210 ? -6.263 2.696 -0.508 1.00 91.31 210 LYS A O 1
ATOM 1775 N N . TYR A 1 211 ? -7.686 3.751 0.880 1.00 92.88 211 TYR A N 1
ATOM 1776 C CA . TYR A 1 211 ? -8.400 2.570 1.365 1.00 92.88 211 TYR A CA 1
ATOM 1777 C C . TYR A 1 211 ? -9.882 2.715 1.004 1.00 92.88 211 TYR A C 1
ATOM 1779 O O . TYR A 1 211 ? -10.564 3.603 1.523 1.00 92.88 211 TYR A O 1
ATOM 1787 N N . PHE A 1 212 ? -10.347 1.927 0.031 1.00 90.69 212 PHE A N 1
ATOM 1788 C CA . PHE A 1 212 ? -11.692 2.068 -0.541 1.00 90.69 212 PHE A CA 1
ATOM 1789 C C . PHE A 1 212 ? -12.769 1.798 0.505 1.00 90.69 212 PHE A C 1
ATOM 1791 O O . PHE A 1 212 ? -12.558 0.985 1.386 1.00 90.69 212 PHE A O 1
ATOM 1798 N N . ASP A 1 213 ? -13.903 2.495 0.411 1.00 87.06 213 ASP A N 1
ATOM 1799 C CA . ASP A 1 213 ? -15.088 2.346 1.279 1.00 87.06 213 ASP A CA 1
ATOM 1800 C C . ASP A 1 213 ? -14.885 2.611 2.787 1.00 87.06 213 ASP A C 1
ATOM 1802 O O . ASP A 1 213 ? -15.853 2.638 3.547 1.00 87.06 213 ASP A O 1
ATOM 1806 N N . HIS A 1 214 ? -13.652 2.882 3.220 1.00 85.25 214 HIS A N 1
ATOM 1807 C CA . HIS A 1 214 ? -13.286 3.026 4.628 1.00 85.25 214 HIS A CA 1
ATOM 1808 C C . HIS A 1 214 ? -12.681 4.393 4.945 1.00 85.25 214 HIS A C 1
ATOM 1810 O O . HIS A 1 214 ? -13.101 5.058 5.893 1.00 85.25 214 HIS A O 1
ATOM 1816 N N . CYS A 1 215 ? -11.721 4.841 4.138 1.00 80.38 215 CYS A N 1
ATOM 1817 C CA . CYS A 1 215 ? -11.053 6.114 4.348 1.00 80.38 215 CYS A CA 1
ATOM 1818 C C . CYS A 1 215 ? -11.673 7.192 3.455 1.00 80.38 215 CYS A C 1
ATOM 1820 O O . CYS A 1 215 ? -11.853 6.951 2.257 1.00 80.38 215 CYS A O 1
ATOM 1822 N N . PRO A 1 216 ? -12.035 8.371 3.999 1.00 64.44 216 PRO A N 1
ATOM 1823 C CA . PRO A 1 216 ? -12.642 9.432 3.220 1.00 64.44 216 PRO A CA 1
ATOM 1824 C C . PRO A 1 216 ? -11.703 9.799 2.078 1.00 64.44 216 PRO A C 1
ATOM 1826 O O . PRO A 1 216 ? -10.596 10.295 2.295 1.00 64.44 216 PRO A O 1
ATOM 1829 N N . VAL A 1 217 ? -12.177 9.575 0.853 1.00 54.31 217 VAL A N 1
ATOM 1830 C CA . VAL A 1 217 ? -11.615 10.251 -0.311 1.00 54.31 217 VAL A CA 1
ATOM 1831 C C . VAL A 1 217 ? -11.802 11.740 -0.022 1.00 54.31 217 VAL A C 1
ATOM 1833 O O . VAL A 1 217 ? -12.927 12.129 0.318 1.00 54.31 217 VAL A O 1
ATOM 1836 N N . PRO A 1 218 ? -10.742 12.569 -0.056 1.00 44.47 218 PRO A N 1
ATOM 1837 C CA . PRO A 1 218 ? -10.923 14.009 0.047 1.00 44.47 218 PRO A CA 1
ATOM 1838 C C . PRO A 1 218 ? -12.011 14.429 -0.941 1.00 44.47 218 PRO A C 1
ATOM 1840 O O . PRO A 1 218 ? -12.120 13.829 -2.012 1.00 44.47 218 PRO A O 1
ATOM 1843 N N . ASN A 1 219 ? -12.837 15.397 -0.531 1.00 33.47 219 ASN A N 1
ATOM 1844 C CA . ASN A 1 219 ? -13.797 16.097 -1.378 1.00 33.47 219 ASN A CA 1
ATOM 1845 C C . ASN A 1 219 ? -13.395 16.002 -2.853 1.00 33.47 219 ASN A C 1
ATOM 1847 O O . ASN A 1 219 ? -12.341 16.514 -3.225 1.00 33.47 219 ASN A O 1
ATOM 1851 N N . LEU A 1 220 ? -14.242 15.372 -3.671 1.00 38.25 220 LEU A N 1
ATOM 1852 C CA . LEU A 1 220 ? -14.238 15.552 -5.117 1.00 38.25 220 LEU A CA 1
ATOM 1853 C C . LEU A 1 220 ? -14.595 17.020 -5.404 1.00 38.25 220 LEU A C 1
ATOM 1855 O O . LEU A 1 220 ? -15.694 17.337 -5.843 1.00 38.25 220 LEU A O 1
ATOM 1859 N N . GLN A 1 221 ? -13.689 17.943 -5.120 1.00 26.59 221 GLN A N 1
ATOM 1860 C CA . GLN A 1 221 ? -13.356 18.867 -6.176 1.00 26.59 221 GLN A CA 1
ATOM 1861 C C . GLN A 1 221 ? -12.294 18.128 -6.964 1.00 26.59 221 GLN A C 1
ATOM 1863 O O . GLN A 1 221 ? -11.287 17.693 -6.404 1.00 26.59 221 GLN A O 1
ATOM 1868 N N . ALA A 1 222 ? -12.579 17.903 -8.242 1.00 29.62 222 ALA A N 1
ATOM 1869 C CA . ALA A 1 222 ? -11.502 17.769 -9.191 1.00 29.62 222 ALA A CA 1
ATOM 1870 C C . ALA A 1 222 ? -10.605 18.989 -8.944 1.00 29.62 222 ALA A C 1
ATOM 1872 O O . ALA A 1 222 ? -10.964 20.109 -9.292 1.00 29.62 222 ALA A O 1
ATOM 1873 N N . GLU A 1 223 ? -9.488 18.805 -8.242 1.00 32.97 223 GLU A N 1
ATOM 1874 C CA . GLU A 1 223 ? -8.318 19.538 -8.679 1.00 32.97 223 GLU A CA 1
ATOM 1875 C C . GLU A 1 223 ? -8.175 19.088 -10.120 1.00 32.97 223 GLU A C 1
ATOM 1877 O O . GLU A 1 223 ? -8.061 17.885 -10.374 1.00 32.97 223 GLU A O 1
ATOM 1882 N N . ASP A 1 224 ? -8.356 20.034 -11.036 1.00 32.88 224 ASP A N 1
ATOM 1883 C CA . ASP A 1 224 ? -8.035 19.867 -12.437 1.00 32.88 224 ASP A CA 1
ATOM 1884 C C . ASP A 1 224 ? -6.625 19.271 -12.473 1.00 32.88 224 ASP A C 1
ATOM 1886 O O . ASP A 1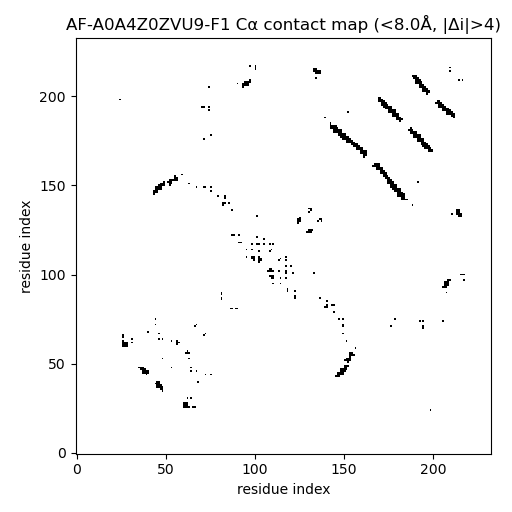 224 ? -5.640 19.982 -12.298 1.00 32.88 224 ASP A O 1
ATOM 1890 N N . ASP A 1 225 ? -6.520 17.946 -12.576 1.00 37.94 225 ASP A N 1
ATOM 1891 C CA . ASP A 1 225 ? -5.273 17.279 -12.889 1.00 37.94 225 ASP A CA 1
ATOM 1892 C C . ASP A 1 225 ? -5.091 17.563 -14.377 1.00 37.94 225 ASP A C 1
ATOM 1894 O O . ASP A 1 225 ? -5.803 16.965 -15.191 1.00 37.94 225 ASP A O 1
ATOM 1898 N N . PRO A 1 226 ? -4.174 18.466 -14.777 1.00 41.53 226 PRO A N 1
ATOM 1899 C CA . PRO A 1 226 ? -4.002 18.807 -16.183 1.00 41.53 226 PRO A CA 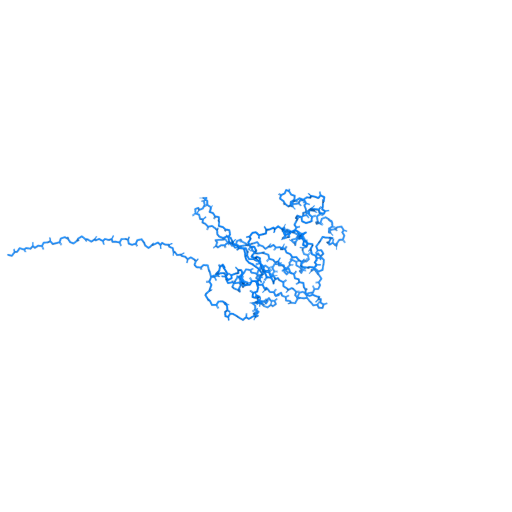1
ATOM 1900 C C . PRO A 1 226 ? -3.478 17.619 -17.015 1.00 41.53 226 PRO A C 1
ATOM 1902 O O . PRO A 1 226 ? -3.196 17.776 -18.203 1.00 41.53 226 PRO A O 1
ATOM 1905 N N . TYR A 1 227 ? -3.318 16.433 -16.413 1.00 42.22 227 TYR A N 1
ATOM 1906 C CA . TYR A 1 227 ? -2.822 15.216 -17.041 1.00 42.22 227 TYR A CA 1
ATOM 1907 C C . TYR A 1 227 ? -3.810 14.043 -17.069 1.00 42.22 227 TYR A C 1
ATOM 1909 O O . TYR A 1 227 ? -3.439 12.980 -17.584 1.00 42.22 227 TYR A O 1
ATOM 1917 N N . LEU A 1 228 ? -5.049 14.198 -16.593 1.00 35.16 228 LEU A N 1
ATOM 1918 C CA . LEU A 1 228 ? -6.107 13.235 -16.907 1.00 35.16 228 LEU A CA 1
ATOM 1919 C C . LEU A 1 228 ? -6.756 13.644 -18.237 1.00 35.16 228 LEU A C 1
ATOM 1921 O O . LEU A 1 228 ? -7.366 14.708 -18.297 1.00 35.16 228 LEU A O 1
ATOM 1925 N N . PRO A 1 229 ? -6.616 12.858 -19.325 1.00 35.97 229 PRO A N 1
ATOM 1926 C CA . PRO A 1 229 ? -7.380 13.141 -20.529 1.00 35.97 229 PRO A CA 1
ATOM 1927 C C . PRO A 1 229 ? -8.869 13.030 -20.198 1.00 35.97 229 PRO A C 1
ATOM 1929 O O . PRO A 1 229 ? -9.293 12.040 -19.597 1.00 35.97 229 PRO A O 1
ATOM 1932 N N . GLU A 1 230 ? -9.635 14.049 -20.589 1.00 34.50 230 GLU A N 1
ATOM 1933 C CA . GLU A 1 230 ? -11.092 13.992 -20.641 1.00 34.50 230 GLU A CA 1
ATOM 1934 C C . GLU A 1 230 ? -11.485 12.734 -21.421 1.00 34.50 230 GLU A C 1
ATOM 1936 O O . GLU A 1 230 ? -11.107 12.551 -22.581 1.00 34.50 230 GLU A O 1
ATOM 1941 N N . ILE A 1 231 ? -12.168 11.813 -20.748 1.00 36.91 231 ILE A N 1
ATOM 1942 C CA . ILE A 1 231 ? -12.782 10.669 -21.407 1.00 36.91 231 ILE A CA 1
ATOM 1943 C C . ILE A 1 231 ? -14.196 11.128 -21.747 1.00 36.91 231 ILE A C 1
ATOM 1945 O O . ILE A 1 231 ? -15.060 11.147 -20.871 1.00 36.91 231 ILE A O 1
ATOM 1949 N N . ASP A 1 232 ? -14.402 11.539 -22.998 1.00 33.94 232 ASP A N 1
ATOM 1950 C CA . ASP A 1 232 ? -15.741 11.723 -23.555 1.00 33.94 232 ASP A CA 1
ATOM 1951 C C . ASP A 1 232 ? -16.473 10.371 -23.516 1.00 33.94 232 ASP A C 1
ATOM 1953 O O . ASP A 1 232 ? -16.025 9.391 -24.122 1.00 33.94 232 ASP A O 1
ATOM 1957 N N . LEU A 1 233 ? -17.571 10.321 -22.757 1.00 33.62 233 LEU A N 1
ATOM 1958 C CA . LEU A 1 233 ? -18.568 9.246 -22.789 1.00 33.62 233 LEU A CA 1
ATOM 1959 C C . LEU A 1 233 ? -19.590 9.500 -23.900 1.00 33.62 233 LEU A C 1
ATOM 1961 O O . LEU A 1 233 ? -20.060 10.655 -24.010 1.00 33.62 233 LEU A O 1
#

Organism: NCBI:txid2484931

Foldseek 3Di:
DDDDDDDDDDPPPPPPPPPPPPPPVPQQDPCLVVDDQWDDLDQQEMEHEDPQLCVQCVVVNGRVVVCCNPFVVVLVVVLLCCLQVVVVLVQLVLALLQLQVQLCVVPRGHCVVQVVVSSVVQVVVCVVPVARPAQRCVLSNDAHWNHKYKYFHYWDQWDWDADPVVRDIKTKTKTWIWIFTDGPPDDTWIWIWIKIDIPPDPDIGIHTNDTPPGHDDPDPPPPPPVPDPDDDD

Sequence (233 aa):
MIKKIVYGTLFLLFVCKPMDQERKDNLIQDDWHTGPEREEIEPGYIYVRDQSGEYTFNRRGMDPREIARKEAILGAKYLRDIIEEKNFALLIEDSLPIYNSVGSKLGGLNKYENSDEIKERWLKIYNQSKKDPFCNFDELFKGKIISIEISPYRTRKPDVFYSEKYKKEYIFYRPDYLFTIEKLDQKKEKIIMGISFSNQDSIKTYFLEKYFDHCPVPNLQAEDDPYLPEIDL

Solvent-accessible surface area (backbone atoms only — not comparable to full-atom values): 13727 Å² total; per-residue (Å²): 140,81,87,82,84,79,84,79,82,80,80,79,78,78,74,76,69,78,85,73,74,69,76,69,59,83,43,55,64,98,59,65,89,74,57,71,63,61,44,76,79,44,99,52,34,28,42,35,68,35,76,78,16,41,49,46,24,58,79,67,52,40,35,61,66,58,43,34,72,71,49,49,49,54,47,52,50,53,51,47,50,37,34,78,70,57,37,59,72,59,56,56,64,30,25,58,77,45,33,43,60,52,13,45,76,72,76,65,40,44,46,92,87,31,46,66,60,43,50,51,53,52,51,50,50,25,72,74,68,76,46,46,92,68,40,43,56,60,64,67,51,53,67,52,80,64,33,36,36,44,22,47,48,37,44,57,84,62,48,79,45,75,39,78,92,75,72,42,79,42,48,36,42,42,43,29,30,35,36,41,36,36,32,58,99,51,76,71,45,48,33,33,38,34,38,39,39,40,85,84,53,92,63,69,47,64,31,41,65,42,42,63,102,43,31,74,73,66,74,88,61,78,70,82,56,94,79,63,79,84,77,86,127

Mean predicted aligned error: 10.75 Å